Protein AF-A0A918TDL5-F1 (afdb_monomer)

Radius of gyration: 19.27 Å; Cα contacts (8 Å, |Δi|>4): 254; chains: 1; bounding box: 44×57×62 Å

Solvent-accessible surface area (backbone atoms only — not comparable to full-atom values): 10682 Å² total; per-residue (Å²): 139,81,84,78,81,79,75,82,79,78,78,77,72,84,88,74,75,79,46,63,67,54,51,41,51,51,32,43,52,52,40,48,52,30,35,36,76,66,63,75,42,51,71,80,50,46,59,56,49,51,53,48,36,62,74,67,70,54,52,59,47,45,51,55,61,52,50,32,53,76,68,66,46,52,79,88,47,33,46,58,52,36,44,52,49,27,62,54,36,46,77,71,49,91,73,90,58,63,75,40,82,48,94,77,91,64,84,33,55,66,64,47,40,74,77,35,52,68,56,44,52,44,27,51,58,33,51,28,41,68,33,35,46,54,66,79,52,35,40,26,37,30,20,56,44,52,50,3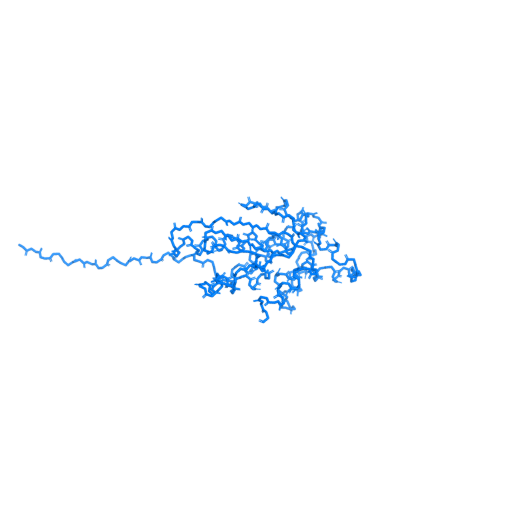7,42,52,52,50,49,52,52,49,34,50,53,43,27,75,74,72,73,45,74,43,50,67,42,34,29,42,31,45,50,71,59,43,53,57,49,39,60,67,75,67,103

Mean predicted aligned error: 8.08 Å

Organism: NCBI:txid454148

Structure (mmCIF, N/CA/C/O backbone):
data_AF-A0A918TDL5-F1
#
_entry.id   AF-A0A918TDL5-F1
#
loop_
_atom_site.group_PDB
_atom_site.id
_atom_site.type_symbol
_atom_site.label_atom_id
_atom_site.label_alt_id
_atom_site.label_comp_id
_atom_site.label_asym_id
_atom_site.label_entity_id
_atom_site.label_seq_id
_atom_site.pdbx_PDB_ins_code
_atom_site.Cartn_x
_atom_site.Cartn_y
_atom_site.Cartn_z
_atom_site.occupancy
_atom_site.B_iso_or_equiv
_atom_site.auth_seq_id
_atom_site.auth_comp_id
_atom_site.auth_asym_id
_atom_site.aut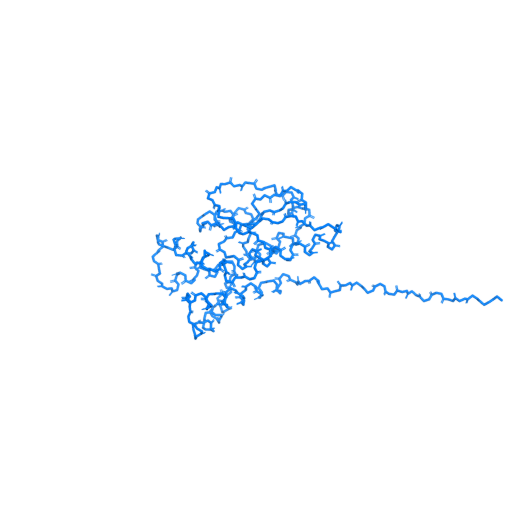h_atom_id
_atom_site.pdbx_PDB_model_num
ATOM 1 N N . MET A 1 1 ? -27.645 -41.282 42.949 1.00 45.00 1 MET A N 1
ATOM 2 C CA . MET A 1 1 ? -27.014 -39.959 42.765 1.00 45.00 1 MET A CA 1
ATOM 3 C C . MET A 1 1 ? -25.588 -40.187 42.290 1.00 45.00 1 MET A C 1
ATOM 5 O O . MET A 1 1 ? -24.711 -40.393 43.114 1.00 45.00 1 MET A O 1
ATOM 9 N N . GLN A 1 2 ? -25.381 -40.268 40.975 1.00 41.78 2 GLN A N 1
ATOM 10 C CA . GLN A 1 2 ? -24.048 -40.294 40.368 1.00 41.78 2 GLN A CA 1
ATOM 11 C C . GLN A 1 2 ? -23.732 -38.866 39.925 1.00 41.78 2 GLN A C 1
ATOM 13 O O . GLN A 1 2 ? -24.472 -38.290 39.130 1.00 41.78 2 GLN A O 1
ATOM 18 N N . LEU A 1 3 ? -22.687 -38.283 40.508 1.00 42.09 3 LEU A N 1
ATOM 19 C CA . LEU A 1 3 ? -22.118 -37.010 40.083 1.00 42.09 3 LEU A CA 1
ATOM 20 C C . LEU A 1 3 ? -21.399 -37.246 38.751 1.00 42.09 3 LEU A C 1
ATOM 22 O O . LEU A 1 3 ? -20.371 -37.913 38.716 1.00 42.09 3 LEU A O 1
ATOM 26 N N . MET A 1 4 ? -21.979 -36.748 37.658 1.00 42.47 4 MET A N 1
ATOM 27 C CA . MET A 1 4 ? -21.296 -36.648 36.370 1.00 42.47 4 MET A CA 1
ATOM 28 C C . MET A 1 4 ? -20.252 -35.535 36.466 1.00 42.47 4 MET A C 1
ATOM 30 O O . MET A 1 4 ? -20.597 -34.362 36.626 1.00 42.47 4 MET A O 1
ATOM 34 N N . GLU A 1 5 ? -18.983 -35.916 36.378 1.00 41.94 5 GLU A N 1
ATOM 35 C CA . GLU A 1 5 ? -17.865 -35.005 36.163 1.00 41.94 5 GLU A CA 1
ATOM 36 C C . GLU A 1 5 ? -18.051 -34.315 34.806 1.00 41.94 5 GLU A C 1
ATOM 38 O O . GLU A 1 5 ? -18.055 -34.953 33.753 1.00 41.94 5 GLU A O 1
ATOM 43 N N . LYS A 1 6 ? -18.259 -32.995 34.830 1.00 46.19 6 LYS A N 1
ATOM 44 C CA . LYS A 1 6 ? -18.230 -32.165 33.626 1.00 46.19 6 LYS A CA 1
ATOM 45 C C . LYS A 1 6 ? -16.784 -32.061 33.153 1.00 46.19 6 LYS A C 1
ATOM 47 O O . LYS A 1 6 ? -15.977 -31.369 33.767 1.00 46.19 6 LYS A O 1
ATOM 52 N N . THR A 1 7 ? -16.484 -32.740 32.055 1.00 44.34 7 THR A N 1
ATOM 53 C CA . THR A 1 7 ? -15.288 -32.520 31.239 1.00 44.34 7 THR A CA 1
ATOM 54 C C . THR A 1 7 ? -15.236 -31.043 30.818 1.00 44.34 7 THR A C 1
ATOM 56 O O . THR A 1 7 ? -16.277 -30.510 30.418 1.00 44.34 7 THR A O 1
ATOM 59 N N . PRO A 1 8 ? -14.087 -30.348 30.908 1.00 41.12 8 PRO A N 1
ATOM 60 C CA . PRO A 1 8 ? -13.985 -28.988 30.406 1.00 41.12 8 PRO A CA 1
ATOM 61 C C . PRO A 1 8 ? -14.080 -29.037 28.882 1.00 41.12 8 PRO A C 1
ATOM 63 O O . PRO A 1 8 ? -13.337 -29.765 28.228 1.00 41.12 8 PRO A O 1
ATOM 66 N N . VAL A 1 9 ? -15.024 -28.281 28.330 1.00 44.16 9 VAL A N 1
ATOM 67 C CA . VAL A 1 9 ? -15.066 -27.983 26.902 1.00 44.16 9 VAL A CA 1
ATOM 68 C C . VAL A 1 9 ? -13.871 -27.076 26.636 1.00 44.16 9 VAL A C 1
ATOM 70 O O . VAL A 1 9 ? -13.869 -25.926 27.068 1.00 44.16 9 VAL A O 1
ATOM 73 N N . GLU A 1 10 ? -12.834 -27.609 25.993 1.00 35.91 10 GLU A N 1
ATOM 74 C CA . GLU A 1 10 ? -11.817 -26.785 25.346 1.00 35.91 10 GLU A CA 1
ATOM 75 C C . GLU A 1 10 ? -12.538 -25.923 24.305 1.00 35.91 10 GLU A C 1
ATOM 77 O O . GLU A 1 10 ? -12.960 -26.405 23.253 1.00 35.91 10 GLU A O 1
ATOM 82 N N . GLU A 1 11 ? -12.739 -24.644 24.627 1.00 37.34 11 GLU A N 1
ATOM 83 C CA . GLU A 1 11 ? -13.037 -23.628 23.628 1.00 37.34 11 GLU A CA 1
ATOM 84 C C . GLU A 1 11 ? -11.855 -23.595 22.662 1.00 37.34 11 GLU A C 1
ATOM 86 O O . GLU A 1 11 ? -10.789 -23.047 22.947 1.00 37.34 11 GLU A O 1
ATOM 91 N N . SER A 1 12 ? -12.038 -24.236 21.511 1.00 39.62 12 SER A N 1
ATOM 92 C CA . SER A 1 12 ? -11.150 -24.100 20.372 1.00 39.62 12 SER A CA 1
ATOM 93 C C . SER A 1 12 ? -11.145 -22.631 19.957 1.00 39.62 12 SER A C 1
ATOM 95 O O . SER A 1 12 ? -12.067 -22.160 19.286 1.00 39.62 12 SER A O 1
ATOM 97 N N . VAL A 1 13 ? -10.113 -21.906 20.382 1.00 42.78 13 VAL A N 1
ATOM 98 C CA . VAL A 1 13 ? -9.776 -20.580 19.866 1.00 42.78 13 VAL A CA 1
ATOM 99 C C . VAL A 1 13 ? -9.726 -20.692 18.339 1.00 42.78 13 VAL A C 1
ATOM 101 O O . VAL A 1 13 ? -8.975 -21.534 17.836 1.00 42.78 13 VAL A O 1
ATOM 104 N N . PRO A 1 14 ? -10.501 -19.903 17.573 1.00 36.62 14 PRO A N 1
ATOM 105 C CA . PRO A 1 14 ? -10.375 -19.902 16.125 1.00 36.62 14 PRO A CA 1
ATOM 106 C C . PRO A 1 14 ? -8.996 -19.341 15.756 1.00 36.62 14 PRO A C 1
ATOM 108 O O . PRO A 1 14 ? -8.775 -18.133 15.708 1.00 36.62 14 PRO A O 1
ATOM 111 N N . GLN A 1 15 ? -8.039 -20.235 15.518 1.00 44.06 15 GLN A N 1
ATOM 112 C CA . GLN A 1 15 ? -6.764 -19.905 14.899 1.00 44.06 15 GLN A CA 1
ATOM 113 C C . GLN A 1 15 ? -6.986 -19.676 13.403 1.00 44.06 15 GLN A C 1
ATOM 115 O O . GLN A 1 15 ? -6.838 -20.592 12.601 1.00 44.06 15 GLN A O 1
ATOM 120 N N . SER A 1 16 ? -7.337 -18.452 13.016 1.00 41.38 16 SER A N 1
ATOM 121 C CA . SER A 1 16 ? -7.059 -17.967 11.658 1.00 41.38 16 SER A CA 1
ATOM 122 C C . SER A 1 16 ? -7.068 -16.437 11.596 1.00 41.38 16 SER A C 1
ATOM 124 O O . SER A 1 16 ? -7.808 -15.839 10.819 1.00 41.38 16 SER A O 1
ATOM 126 N N . GLY A 1 17 ? -6.257 -15.780 12.425 1.00 46.34 17 GLY A N 1
ATOM 127 C CA . GLY A 1 17 ? -5.794 -14.435 12.086 1.00 46.34 17 GLY A CA 1
ATOM 128 C C . GLY A 1 17 ? -4.630 -14.598 11.117 1.00 46.34 17 GLY A C 1
ATOM 129 O O . GLY A 1 17 ? -3.616 -15.165 11.519 1.00 46.34 17 GLY A O 1
ATOM 130 N N . SER A 1 18 ? -4.771 -14.190 9.848 1.00 62.03 18 SER A N 1
ATOM 131 C CA . SER A 1 18 ? -3.632 -14.224 8.918 1.00 62.03 18 SER A CA 1
ATOM 132 C C . SER A 1 18 ? -2.502 -13.407 9.533 1.00 62.03 18 SER A C 1
ATOM 134 O O . SER A 1 18 ? -2.736 -12.269 9.929 1.00 62.03 18 SER A O 1
ATOM 136 N N . SER A 1 19 ? -1.299 -13.953 9.646 1.00 84.81 19 SER A N 1
ATOM 137 C CA . SER A 1 19 ? -0.193 -13.200 10.234 1.00 84.81 19 SER A CA 1
ATOM 138 C C . SER A 1 19 ? 0.173 -11.993 9.358 1.00 84.81 19 SER A C 1
ATOM 140 O O . SER A 1 19 ? -0.120 -11.969 8.159 1.00 84.81 19 SER A O 1
ATOM 142 N N . THR A 1 20 ? 0.860 -10.996 9.924 1.00 87.19 20 THR A N 1
ATOM 143 C CA . THR A 1 20 ? 1.446 -9.892 9.140 1.00 87.19 20 THR A CA 1
ATOM 144 C C . THR A 1 20 ? 2.356 -10.422 8.023 1.00 87.19 20 THR A C 1
ATOM 146 O O . THR A 1 20 ? 2.387 -9.868 6.927 1.00 87.19 20 THR A O 1
ATOM 149 N N . GLY A 1 21 ? 3.052 -11.541 8.260 1.00 87.00 21 GLY A N 1
ATOM 150 C CA . GLY A 1 21 ? 3.856 -12.219 7.240 1.00 87.00 21 GLY A CA 1
ATOM 151 C C . GLY A 1 21 ? 3.017 -12.736 6.069 1.00 87.00 21 GLY A C 1
ATOM 152 O O . GLY A 1 21 ? 3.366 -12.497 4.913 1.00 87.00 21 GLY A O 1
ATOM 153 N N . ASP A 1 22 ? 1.874 -13.362 6.357 1.00 91.50 22 ASP A N 1
ATOM 154 C CA . ASP A 1 22 ? 0.946 -13.836 5.322 1.00 91.50 22 ASP A CA 1
ATOM 155 C C . ASP A 1 22 ? 0.359 -12.670 4.521 1.00 91.50 22 ASP A C 1
ATOM 157 O O . ASP A 1 22 ? 0.212 -12.767 3.303 1.00 91.50 22 ASP A O 1
ATOM 161 N N . LEU A 1 23 ? 0.055 -11.552 5.190 1.00 93.88 23 LEU A N 1
ATOM 162 C CA . LEU A 1 23 ? -0.411 -10.327 4.541 1.00 93.88 23 LEU A CA 1
ATOM 163 C C . LEU A 1 23 ? 0.626 -9.809 3.536 1.00 93.88 23 LEU A C 1
ATOM 165 O O . LEU A 1 23 ? 0.283 -9.529 2.387 1.00 93.88 23 LEU A O 1
ATOM 169 N N . VAL A 1 24 ? 1.891 -9.703 3.948 1.00 94.25 24 VAL A N 1
ATOM 170 C CA . VAL A 1 24 ? 2.980 -9.242 3.077 1.00 94.25 24 VAL A CA 1
ATOM 171 C C . VAL A 1 24 ? 3.122 -10.155 1.859 1.00 94.25 24 VAL A C 1
ATOM 173 O O . VAL A 1 24 ? 3.189 -9.658 0.733 1.00 94.25 24 VAL A O 1
ATOM 176 N N . GLU A 1 25 ? 3.112 -11.476 2.046 1.00 92.81 25 GLU A N 1
ATOM 177 C CA . GLU A 1 25 ? 3.243 -12.417 0.929 1.00 92.81 25 GLU A CA 1
ATOM 178 C C . GLU A 1 25 ? 2.064 -12.321 -0.046 1.00 92.81 25 GLU A C 1
ATOM 180 O O . GLU A 1 25 ? 2.264 -12.241 -1.259 1.00 92.81 25 GLU A O 1
ATOM 185 N N . GLN A 1 26 ? 0.835 -12.236 0.473 1.00 93.62 26 GLN A N 1
ATOM 186 C CA . GLN A 1 26 ? -0.362 -12.060 -0.351 1.00 93.62 26 GLN A CA 1
ATOM 187 C C . GLN A 1 26 ? -0.312 -10.765 -1.158 1.00 93.62 26 GLN A C 1
ATOM 189 O O . GLN A 1 26 ? -0.629 -10.769 -2.347 1.00 93.62 26 GLN A O 1
ATOM 194 N N . VAL A 1 27 ? 0.107 -9.655 -0.540 1.00 95.12 27 VAL A N 1
ATOM 195 C CA . VAL A 1 27 ? 0.249 -8.381 -1.251 1.00 95.12 27 VAL A CA 1
ATOM 196 C C . VAL A 1 27 ? 1.297 -8.499 -2.347 1.00 95.12 27 VAL A C 1
ATOM 198 O O . VAL A 1 27 ? 1.049 -8.025 -3.455 1.00 95.12 27 VAL A O 1
ATOM 201 N N . ARG A 1 28 ? 2.438 -9.146 -2.088 1.00 94.69 28 ARG A N 1
ATOM 202 C CA . ARG A 1 28 ? 3.476 -9.351 -3.105 1.00 94.69 28 ARG A CA 1
ATOM 203 C C . ARG A 1 28 ? 2.931 -10.128 -4.298 1.00 94.69 28 ARG A C 1
ATOM 205 O O . ARG A 1 28 ? 3.012 -9.634 -5.422 1.00 94.69 28 ARG A O 1
ATOM 212 N N . GLU A 1 29 ? 2.370 -11.310 -4.046 1.00 94.00 29 GLU A N 1
ATOM 213 C CA . GLU A 1 29 ? 1.843 -12.188 -5.089 1.00 94.00 29 GLU A CA 1
ATOM 214 C C . GLU A 1 29 ? 0.778 -11.474 -5.913 1.00 94.00 29 GLU A C 1
ATOM 216 O O . GLU A 1 29 ? 0.900 -11.347 -7.130 1.00 94.00 29 GLU A O 1
ATOM 221 N N . GLU A 1 30 ? -0.255 -10.958 -5.251 1.00 94.25 30 GLU A N 1
ATOM 222 C CA . GLU A 1 30 ? -1.398 -10.381 -5.947 1.00 94.25 30 GLU A CA 1
ATOM 223 C C . GLU A 1 30 ? -1.045 -9.081 -6.668 1.00 94.25 30 GLU A C 1
ATOM 225 O O . GLU A 1 30 ? -1.633 -8.793 -7.710 1.00 94.25 30 GLU A O 1
ATOM 230 N N . THR A 1 31 ? -0.054 -8.322 -6.185 1.00 95.31 31 THR A N 1
ATOM 231 C CA . THR A 1 31 ? 0.457 -7.155 -6.919 1.00 95.31 31 THR A CA 1
ATOM 232 C C . THR A 1 31 ? 1.124 -7.594 -8.214 1.00 95.31 31 THR A C 1
ATOM 234 O O . THR A 1 31 ? 0.797 -7.054 -9.268 1.00 95.31 31 THR A O 1
ATOM 237 N N . ILE A 1 32 ? 2.008 -8.594 -8.174 1.00 94.38 32 ILE A N 1
ATOM 238 C CA . ILE A 1 32 ? 2.684 -9.103 -9.376 1.00 94.38 32 ILE A CA 1
ATOM 239 C C . ILE A 1 32 ? 1.659 -9.666 -10.368 1.00 94.38 32 ILE A C 1
ATOM 241 O O . ILE A 1 32 ? 1.692 -9.318 -11.548 1.00 94.38 32 ILE A O 1
ATOM 245 N N . GLN A 1 33 ? 0.698 -10.459 -9.893 1.00 93.75 33 GLN A N 1
ATOM 246 C CA . GLN A 1 33 ? -0.375 -10.990 -10.739 1.00 93.75 33 GLN A CA 1
ATOM 247 C C . GLN A 1 33 ? -1.246 -9.882 -11.337 1.00 93.75 33 GLN A C 1
ATOM 249 O O . GLN A 1 33 ? -1.631 -9.955 -12.503 1.00 93.75 33 GLN A O 1
ATOM 254 N N . ALA A 1 34 ? -1.545 -8.828 -10.574 1.00 93.44 34 ALA A N 1
ATOM 255 C CA . ALA A 1 34 ? -2.283 -7.686 -11.093 1.00 93.44 34 ALA A CA 1
ATOM 256 C C . ALA A 1 34 ? -1.491 -6.953 -12.183 1.00 93.44 34 ALA A C 1
ATOM 258 O O . ALA A 1 34 ? -2.069 -6.641 -13.220 1.00 93.44 34 ALA A O 1
ATOM 259 N N . LEU A 1 35 ? -0.182 -6.748 -11.993 1.00 94.06 35 LEU A N 1
ATOM 260 C CA . LEU A 1 35 ? 0.703 -6.127 -12.987 1.00 94.06 35 LEU A CA 1
ATOM 261 C C . LEU A 1 35 ? 0.767 -6.924 -14.293 1.00 94.06 35 LEU A C 1
ATOM 263 O O . LEU A 1 35 ? 0.736 -6.333 -15.375 1.00 94.06 35 LEU A O 1
ATOM 267 N N . ILE A 1 36 ? 0.828 -8.252 -14.186 1.00 94.31 36 ILE A N 1
ATOM 268 C CA . ILE A 1 36 ? 0.762 -9.177 -15.321 1.00 94.31 36 ILE A CA 1
ATOM 269 C C . ILE A 1 36 ? -0.586 -9.045 -16.034 1.00 94.31 36 ILE A C 1
ATOM 271 O O . ILE A 1 36 ? -0.652 -8.800 -17.237 1.00 94.31 36 ILE A O 1
ATOM 275 N N . LYS A 1 37 ? -1.685 -9.147 -15.280 1.00 93.12 37 LYS A N 1
ATOM 276 C CA . LYS A 1 37 ? -3.051 -9.123 -15.817 1.00 93.12 37 LYS A CA 1
ATOM 277 C C . LYS A 1 37 ? -3.389 -7.808 -16.518 1.00 93.12 37 LYS A C 1
ATOM 279 O O . LYS A 1 37 ? -4.159 -7.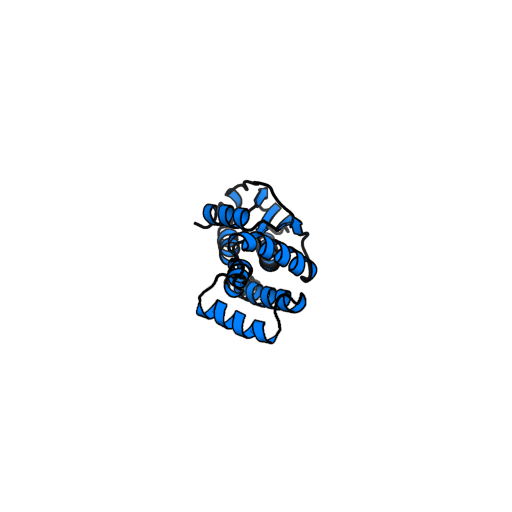807 -17.475 1.00 93.12 37 LYS A O 1
ATOM 284 N N . THR A 1 38 ? -2.839 -6.689 -16.052 1.00 92.69 38 THR A N 1
ATOM 285 C CA . THR A 1 38 ? -3.004 -5.379 -16.697 1.00 92.69 38 THR A CA 1
ATOM 286 C C . THR A 1 38 ? -2.045 -5.160 -17.867 1.00 92.69 38 THR A C 1
ATOM 288 O O . THR A 1 38 ? -2.113 -4.116 -18.507 1.00 92.69 38 THR A O 1
ATOM 291 N N . GLY A 1 39 ? -1.145 -6.109 -18.148 1.00 92.31 39 GLY A N 1
ATOM 292 C CA . GLY A 1 39 ? -0.137 -5.999 -19.201 1.00 92.31 39 GLY A CA 1
ATOM 293 C C . GLY A 1 39 ? 0.953 -4.968 -18.906 1.00 92.31 39 GLY A C 1
ATOM 294 O O . GLY A 1 39 ? 1.647 -4.542 -19.827 1.00 92.31 39 GLY A O 1
ATOM 295 N N . ILE A 1 40 ? 1.105 -4.545 -17.643 1.00 92.38 40 ILE A N 1
ATOM 296 C CA . ILE A 1 40 ? 2.180 -3.625 -17.249 1.00 92.38 40 ILE A CA 1
ATOM 297 C C . ILE A 1 40 ? 3.508 -4.360 -17.367 1.00 92.38 40 ILE A C 1
ATOM 299 O O . ILE A 1 40 ? 4.440 -3.798 -17.935 1.00 92.38 40 ILE A O 1
ATOM 303 N N . ILE A 1 41 ? 3.575 -5.605 -16.891 1.00 93.19 41 ILE A N 1
ATOM 304 C CA . ILE A 1 41 ? 4.714 -6.518 -17.058 1.00 93.19 41 ILE A CA 1
ATOM 305 C C . ILE A 1 41 ? 4.272 -7.785 -17.794 1.00 93.19 41 ILE A C 1
ATOM 307 O O . ILE A 1 41 ? 3.086 -8.112 -17.821 1.00 93.19 41 ILE A O 1
ATOM 311 N N . ARG A 1 42 ? 5.224 -8.505 -18.389 1.00 91.38 42 ARG A N 1
ATOM 312 C CA . ARG A 1 42 ? 4.987 -9.824 -19.002 1.00 91.38 42 ARG A CA 1
ATOM 313 C C . ARG A 1 42 ? 5.124 -10.940 -17.964 1.00 91.38 42 ARG A C 1
ATOM 315 O O . ARG A 1 42 ? 5.872 -10.789 -17.003 1.00 91.38 42 ARG A O 1
ATOM 322 N N . ASP A 1 43 ? 4.518 -12.098 -18.220 1.00 89.69 43 ASP A N 1
ATOM 323 C CA . ASP A 1 43 ? 4.616 -13.281 -17.344 1.00 89.69 43 ASP A CA 1
ATOM 324 C C . ASP A 1 43 ? 6.070 -13.645 -17.006 1.00 89.69 43 ASP A C 1
ATOM 326 O O . ASP A 1 43 ? 6.422 -13.820 -15.842 1.00 89.69 43 ASP A O 1
ATOM 330 N N . ALA A 1 44 ? 6.940 -13.669 -18.023 1.00 88.31 44 ALA A N 1
ATOM 331 C CA . ALA A 1 44 ? 8.363 -13.970 -17.861 1.00 88.31 44 ALA A CA 1
ATOM 332 C C . ALA A 1 44 ? 9.117 -12.923 -17.015 1.00 88.31 44 ALA A C 1
ATOM 334 O O . ALA A 1 44 ? 10.113 -13.246 -16.373 1.00 88.31 44 ALA A O 1
ATOM 335 N N . GLU A 1 45 ? 8.650 -11.671 -16.998 1.00 89.19 45 GLU A N 1
ATOM 336 C CA . GLU A 1 45 ? 9.225 -10.610 -16.163 1.00 89.19 45 GLU A CA 1
ATOM 337 C C . GLU A 1 45 ? 8.766 -10.740 -14.704 1.00 89.19 45 GLU A C 1
ATOM 339 O O . GLU A 1 45 ? 9.501 -10.355 -13.796 1.00 89.19 45 GLU A O 1
ATOM 344 N N . GLY A 1 46 ? 7.583 -11.316 -14.464 1.00 89.38 46 GLY A N 1
ATOM 345 C CA . GLY A 1 46 ? 7.009 -11.477 -13.129 1.00 89.38 46 GLY A CA 1
ATOM 346 C C . GLY A 1 46 ? 7.855 -12.347 -12.200 1.00 89.38 46 GLY A C 1
ATOM 347 O O . GLY A 1 46 ? 8.053 -11.990 -11.039 1.00 89.38 46 GLY A O 1
ATOM 348 N N . GLU A 1 47 ? 8.401 -13.457 -12.701 1.00 89.06 47 GLU A N 1
ATOM 349 C CA . GLU A 1 47 ? 9.273 -14.336 -11.908 1.00 89.06 47 GLU A CA 1
ATOM 350 C C . GLU A 1 47 ? 10.611 -13.662 -11.574 1.00 89.06 47 GLU A C 1
ATOM 352 O O . GLU A 1 47 ? 11.039 -13.653 -10.418 1.00 89.06 47 GLU A O 1
ATOM 357 N N . GLY A 1 48 ? 11.245 -13.021 -12.562 1.00 89.25 48 GLY A N 1
ATOM 358 C CA . GLY A 1 48 ? 12.481 -12.269 -12.343 1.00 89.25 48 GLY A CA 1
ATOM 359 C C . GLY A 1 48 ? 12.288 -11.128 -11.344 1.00 89.25 48 GLY A C 1
ATOM 360 O O . GLY A 1 48 ? 13.104 -10.942 -10.439 1.00 89.25 48 GLY A O 1
ATOM 361 N N . PHE A 1 49 ? 11.171 -10.409 -11.453 1.00 91.50 49 PHE A N 1
ATOM 362 C CA . PHE A 1 49 ? 10.848 -9.316 -10.549 1.00 91.50 49 PHE A CA 1
ATOM 363 C C . PHE A 1 49 ? 10.562 -9.804 -9.126 1.00 91.50 49 PHE A C 1
ATOM 365 O O . PHE A 1 49 ? 11.066 -9.223 -8.169 1.00 91.50 49 PHE A O 1
ATOM 372 N N . ARG A 1 50 ? 9.847 -10.923 -8.966 1.00 89.31 50 ARG A N 1
ATOM 373 C CA . ARG A 1 50 ? 9.654 -11.575 -7.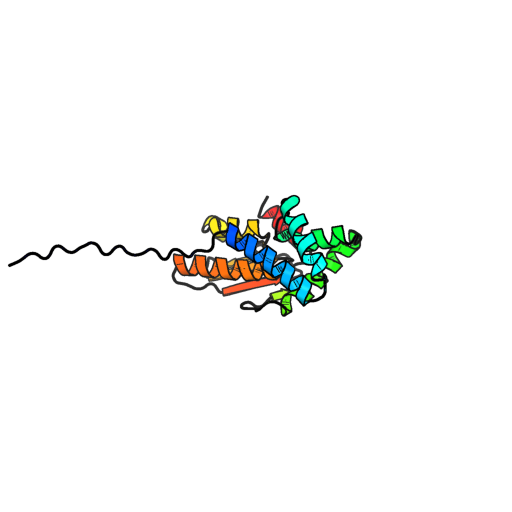662 1.00 89.31 50 ARG A CA 1
ATOM 374 C C . ARG A 1 50 ? 10.985 -11.895 -6.987 1.00 89.31 50 ARG A C 1
ATOM 376 O O . ARG A 1 50 ? 11.186 -11.533 -5.829 1.00 89.31 50 ARG A O 1
ATOM 383 N N . ASN A 1 51 ? 11.885 -12.551 -7.715 1.00 90.31 51 ASN A N 1
ATOM 384 C CA . ASN A 1 51 ? 13.192 -12.938 -7.191 1.00 90.31 51 ASN A CA 1
ATOM 385 C C . ASN A 1 51 ? 14.022 -11.708 -6.813 1.00 90.31 51 ASN A C 1
ATOM 387 O O . ASN A 1 51 ? 14.676 -11.707 -5.773 1.00 90.31 51 ASN A O 1
ATOM 391 N N . TYR A 1 52 ? 13.941 -10.640 -7.611 1.00 91.44 52 TYR A N 1
ATOM 392 C CA . TYR A 1 52 ? 14.584 -9.367 -7.304 1.00 91.44 52 TYR A CA 1
ATOM 393 C C . TYR A 1 52 ? 14.053 -8.741 -6.006 1.00 91.44 52 TYR A C 1
ATOM 395 O O . TYR A 1 52 ? 14.850 -8.375 -5.144 1.00 91.44 52 TYR A O 1
ATOM 403 N N . LEU A 1 53 ? 12.727 -8.669 -5.829 1.00 90.62 53 LEU A N 1
ATOM 404 C CA . LEU A 1 53 ? 12.108 -8.105 -4.624 1.00 90.62 53 LEU A CA 1
ATOM 405 C C . LEU A 1 53 ? 12.539 -8.854 -3.357 1.00 90.62 53 LEU A C 1
ATOM 407 O O . LEU A 1 53 ? 12.878 -8.224 -2.358 1.00 90.62 53 LEU A O 1
ATOM 411 N N . VAL A 1 54 ? 12.564 -10.190 -3.407 1.00 89.25 54 VAL A N 1
ATOM 412 C CA . VAL A 1 54 ? 13.002 -11.028 -2.280 1.00 89.25 54 VAL A CA 1
ATOM 413 C C . VAL A 1 54 ? 14.498 -10.859 -2.016 1.00 89.25 54 VAL A C 1
ATOM 415 O O . VAL A 1 54 ? 14.893 -10.648 -0.874 1.00 89.25 54 VAL A O 1
ATOM 418 N N . ALA A 1 55 ? 15.335 -10.904 -3.056 1.00 90.38 55 ALA A N 1
ATOM 419 C CA . ALA A 1 55 ? 16.787 -10.802 -2.915 1.00 90.38 55 ALA A CA 1
ATOM 420 C C . ALA A 1 55 ? 17.243 -9.444 -2.360 1.00 90.38 55 ALA A C 1
ATOM 422 O O . ALA A 1 55 ? 18.234 -9.377 -1.637 1.00 90.38 55 ALA A O 1
ATOM 423 N N . GLN A 1 56 ? 16.526 -8.370 -2.692 1.00 89.38 56 GLN A N 1
ATOM 424 C CA . GLN A 1 56 ? 16.821 -7.013 -2.228 1.00 89.38 56 GLN A CA 1
ATOM 425 C C . GLN A 1 56 ? 16.058 -6.632 -0.949 1.00 89.38 56 GLN A C 1
ATOM 427 O O . GLN A 1 56 ? 16.158 -5.492 -0.503 1.00 89.38 56 GLN A O 1
ATOM 432 N N . SER A 1 57 ? 15.298 -7.560 -0.353 1.00 88.62 57 SER A N 1
ATOM 433 C CA . SER A 1 57 ? 14.456 -7.302 0.826 1.00 88.62 57 SER A CA 1
ATOM 434 C C . SER A 1 57 ? 13.527 -6.093 0.647 1.00 88.62 57 SER A C 1
ATOM 436 O O . SER A 1 57 ? 13.330 -5.294 1.563 1.00 88.62 57 SER A O 1
ATOM 438 N N . ILE A 1 58 ? 12.966 -5.933 -0.554 1.00 87.94 58 ILE A N 1
ATOM 439 C CA . ILE A 1 58 ? 12.119 -4.791 -0.899 1.00 87.94 58 ILE A CA 1
ATOM 440 C C . ILE A 1 58 ? 10.732 -4.982 -0.289 1.00 87.94 58 ILE A C 1
ATOM 442 O O . ILE A 1 58 ? 10.074 -6.009 -0.483 1.00 87.94 58 ILE A O 1
ATOM 446 N N . GLY A 1 59 ? 10.275 -3.959 0.436 1.00 88.25 59 GLY A N 1
ATOM 447 C CA . GLY A 1 59 ? 8.944 -3.921 1.025 1.00 88.25 59 GLY A CA 1
ATOM 448 C C . GLY A 1 59 ? 7.850 -3.933 -0.042 1.00 88.25 59 GLY A C 1
ATOM 449 O O . GLY A 1 59 ? 7.965 -3.319 -1.101 1.00 88.25 59 GLY A O 1
ATOM 450 N N . VAL A 1 60 ? 6.734 -4.602 0.245 1.00 89.00 60 VAL A N 1
ATOM 451 C CA . VAL A 1 60 ? 5.644 -4.770 -0.736 1.00 89.00 60 VAL A CA 1
ATOM 452 C C . VAL A 1 60 ? 4.891 -3.474 -1.050 1.00 89.00 60 VAL A C 1
ATOM 454 O O . VAL A 1 60 ? 4.220 -3.365 -2.079 1.00 89.00 60 VAL A O 1
ATOM 457 N N . GLY A 1 61 ? 5.046 -2.464 -0.193 1.00 84.06 61 GLY A N 1
ATOM 458 C CA . GLY A 1 61 ? 4.597 -1.101 -0.457 1.00 84.06 61 GLY A CA 1
ATOM 459 C C . GLY A 1 61 ? 5.405 -0.377 -1.541 1.00 84.06 61 GLY A C 1
ATOM 460 O O . GLY A 1 61 ? 4.870 0.506 -2.202 1.00 84.06 61 GLY A O 1
ATOM 461 N N . ASP A 1 62 ? 6.659 -0.779 -1.771 1.00 90.94 62 ASP A N 1
ATOM 462 C CA . ASP A 1 62 ? 7.602 -0.122 -2.691 1.00 90.94 62 ASP A CA 1
ATOM 463 C C . ASP A 1 62 ? 7.645 -0.760 -4.087 1.00 90.94 62 ASP A C 1
ATOM 465 O O . ASP A 1 62 ? 8.436 -0.351 -4.936 1.00 90.94 62 ASP A O 1
ATOM 469 N N . ILE A 1 63 ? 6.791 -1.750 -4.363 1.00 94.19 63 ILE A N 1
ATOM 470 C CA . ILE A 1 63 ? 6.823 -2.513 -5.620 1.00 94.19 63 ILE A CA 1
ATOM 471 C C . ILE A 1 63 ? 6.689 -1.599 -6.850 1.00 94.19 63 ILE A C 1
ATOM 473 O O . ILE A 1 63 ? 7.425 -1.768 -7.822 1.00 94.19 63 ILE A O 1
ATOM 477 N N . LEU A 1 64 ? 5.768 -0.627 -6.831 1.00 94.56 64 LEU A N 1
ATOM 478 C CA . LEU A 1 64 ? 5.545 0.247 -7.990 1.00 94.56 64 LEU A CA 1
ATOM 479 C C . LEU A 1 64 ? 6.697 1.245 -8.214 1.00 94.56 64 LEU A C 1
ATOM 481 O O . LEU A 1 64 ? 7.169 1.318 -9.349 1.00 94.56 64 LEU A O 1
ATOM 485 N N . PRO A 1 65 ? 7.200 1.969 -7.192 1.00 93.81 65 PRO A N 1
ATOM 486 C CA . PRO A 1 65 ? 8.373 2.831 -7.354 1.00 93.81 65 PRO A CA 1
ATOM 487 C C . PRO A 1 65 ? 9.612 2.069 -7.829 1.00 93.81 65 PRO A C 1
ATOM 489 O O . PRO A 1 65 ? 10.271 2.490 -8.777 1.00 93.81 65 PRO A O 1
ATOM 492 N N . VAL A 1 66 ? 9.890 0.901 -7.244 1.00 93.44 66 VAL A N 1
ATOM 493 C CA . VAL A 1 66 ? 11.039 0.068 -7.631 1.00 93.44 66 VAL A CA 1
ATOM 494 C C . VAL A 1 66 ? 10.926 -0.386 -9.081 1.00 93.44 66 VAL A C 1
ATOM 496 O O . VAL A 1 66 ? 11.897 -0.335 -9.830 1.00 93.44 66 VAL A O 1
ATOM 499 N N . MET A 1 67 ? 9.740 -0.798 -9.519 1.00 93.38 67 MET A N 1
ATOM 500 C CA . MET A 1 67 ? 9.524 -1.153 -10.919 1.00 93.38 67 MET A CA 1
ATOM 501 C C . MET A 1 67 ? 9.751 0.038 -11.860 1.00 93.38 67 MET A C 1
ATOM 503 O O . MET A 1 67 ? 10.306 -0.148 -12.943 1.00 93.38 67 MET A O 1
ATOM 507 N N . ALA A 1 68 ? 9.349 1.252 -11.468 1.00 93.12 68 ALA A N 1
ATOM 508 C CA . ALA A 1 68 ? 9.613 2.455 -12.256 1.00 93.12 68 ALA A CA 1
ATOM 509 C C . ALA A 1 68 ? 11.120 2.703 -12.403 1.00 93.12 68 ALA A C 1
ATOM 511 O O . ALA A 1 68 ? 11.599 2.922 -13.517 1.00 93.12 68 ALA A O 1
ATOM 512 N N . GLN A 1 69 ? 11.871 2.549 -11.311 1.00 91.75 69 GLN A N 1
ATOM 513 C CA . GLN A 1 69 ? 13.331 2.650 -11.312 1.00 91.75 69 GLN A CA 1
ATOM 514 C C . GLN A 1 69 ? 13.988 1.579 -12.194 1.00 91.75 69 GLN A C 1
ATOM 516 O O . GLN A 1 69 ? 14.835 1.901 -13.023 1.00 91.75 69 GLN A O 1
ATOM 521 N N . LEU A 1 70 ? 13.566 0.314 -12.086 1.00 91.00 70 LEU A N 1
ATOM 522 C CA . LEU A 1 70 ? 14.101 -0.786 -12.902 1.00 91.00 70 LEU A CA 1
ATOM 523 C C . LEU A 1 70 ? 13.841 -0.607 -14.401 1.00 91.00 70 LEU A C 1
ATOM 525 O O . LEU A 1 70 ? 14.610 -1.096 -15.225 1.00 91.00 70 LEU A O 1
ATOM 529 N N . ARG A 1 71 ? 12.766 0.098 -14.763 1.00 90.38 71 ARG A N 1
ATOM 530 C CA . ARG A 1 71 ? 12.454 0.449 -16.154 1.00 90.38 71 ARG A CA 1
ATOM 531 C C . ARG A 1 71 ? 13.213 1.670 -16.665 1.00 90.38 71 ARG A C 1
ATOM 533 O O . ARG A 1 71 ? 13.027 2.035 -17.822 1.00 90.38 71 ARG A O 1
ATOM 540 N N . GLY A 1 72 ? 14.054 2.283 -15.833 1.00 91.81 72 GLY A N 1
ATOM 541 C CA . GLY A 1 72 ? 14.786 3.495 -16.180 1.00 91.81 72 GLY A CA 1
ATOM 542 C C . GLY A 1 72 ? 13.870 4.698 -16.400 1.00 91.81 72 GLY A C 1
ATOM 543 O O . GLY A 1 72 ? 14.223 5.579 -17.178 1.00 91.81 72 GLY A O 1
ATOM 544 N N . ILE A 1 73 ? 12.689 4.719 -15.766 1.00 93.25 73 ILE A N 1
ATOM 545 C CA . ILE A 1 73 ? 11.798 5.883 -15.811 1.00 93.25 73 ILE A CA 1
ATOM 546 C C . ILE A 1 73 ? 12.462 7.015 -15.027 1.00 93.25 73 ILE A C 1
ATOM 548 O O . ILE A 1 73 ? 12.865 6.822 -13.873 1.00 93.25 73 ILE A O 1
ATOM 552 N N . ASP A 1 74 ? 12.562 8.181 -15.666 1.00 91.62 74 ASP A N 1
ATOM 553 C CA . ASP A 1 74 ? 13.132 9.390 -15.074 1.00 91.62 74 ASP A CA 1
ATOM 554 C C . ASP A 1 74 ? 12.417 9.734 -13.762 1.00 91.62 74 ASP A C 1
ATOM 556 O O . ASP A 1 74 ? 11.199 9.588 -13.651 1.00 91.62 74 ASP A O 1
ATOM 560 N N . GLU A 1 75 ? 13.166 10.193 -12.761 1.00 86.31 75 GLU A N 1
ATOM 561 C CA . GLU A 1 75 ? 12.646 10.542 -11.436 1.00 86.31 75 GLU A CA 1
ATOM 562 C C . GLU A 1 75 ? 11.468 11.531 -11.506 1.00 86.31 75 GLU A C 1
ATOM 564 O O . GLU A 1 75 ? 10.485 11.380 -10.778 1.00 86.31 75 GLU A O 1
ATOM 569 N N . LEU A 1 76 ? 11.504 12.478 -12.449 1.00 87.19 76 LEU A N 1
ATOM 570 C CA . LEU A 1 76 ? 10.428 13.447 -12.674 1.00 87.19 76 LEU A CA 1
ATOM 571 C C . LEU A 1 76 ? 9.149 12.799 -13.230 1.00 87.19 76 LEU A C 1
ATOM 573 O O . LEU A 1 76 ? 8.048 13.316 -13.034 1.00 87.19 76 LEU A O 1
ATOM 577 N N . GLU A 1 77 ? 9.276 11.660 -13.910 1.00 92.38 77 GLU A N 1
ATOM 578 C CA . GLU A 1 77 ? 8.171 10.918 -14.521 1.00 92.38 77 GLU A CA 1
ATOM 579 C C . GLU A 1 77 ? 7.670 9.760 -13.644 1.00 92.38 77 GLU A C 1
ATOM 581 O O . GLU A 1 77 ? 6.544 9.285 -13.833 1.00 92.38 77 GLU A O 1
ATOM 586 N N . GLN A 1 78 ? 8.453 9.329 -12.647 1.00 92.69 78 GLN A N 1
ATOM 587 C CA . GLN A 1 78 ? 8.117 8.202 -11.769 1.00 92.69 78 GLN A CA 1
ATOM 588 C C . GLN A 1 78 ? 6.770 8.387 -11.072 1.00 92.69 78 GLN A C 1
ATOM 590 O O . GLN A 1 78 ? 5.952 7.465 -11.066 1.00 92.69 78 GLN A O 1
ATOM 595 N N . ALA A 1 79 ? 6.495 9.578 -10.534 1.00 91.69 79 ALA A N 1
ATOM 596 C CA . ALA A 1 79 ? 5.227 9.861 -9.861 1.00 91.69 79 ALA A CA 1
ATOM 597 C C . ALA A 1 79 ? 4.020 9.646 -10.792 1.00 91.69 79 ALA A C 1
ATOM 599 O O . ALA A 1 79 ? 3.014 9.051 -10.392 1.00 91.69 79 ALA A O 1
ATOM 600 N N . THR A 1 80 ? 4.146 10.071 -12.050 1.00 93.25 80 THR A N 1
ATOM 601 C CA . THR A 1 80 ? 3.113 9.903 -13.077 1.00 93.25 80 THR A CA 1
ATOM 602 C C . THR A 1 80 ? 2.935 8.431 -13.442 1.00 93.25 80 THR A C 1
ATOM 604 O O . THR A 1 80 ? 1.802 7.944 -13.476 1.00 93.25 80 THR A O 1
ATOM 607 N N . ALA A 1 81 ? 4.035 7.703 -13.655 1.00 94.31 81 ALA A N 1
ATOM 608 C CA . ALA A 1 81 ? 4.005 6.280 -13.985 1.00 94.31 81 ALA A CA 1
ATOM 609 C C . ALA A 1 81 ? 3.358 5.448 -12.867 1.00 94.31 81 ALA A C 1
ATOM 611 O O . ALA A 1 81 ? 2.432 4.675 -13.121 1.00 94.31 81 ALA A O 1
ATOM 612 N N . VAL A 1 82 ? 3.772 5.664 -11.615 1.00 94.62 82 VAL A N 1
ATOM 613 C CA . VAL A 1 82 ? 3.217 4.979 -10.438 1.00 94.62 82 VAL A CA 1
ATOM 614 C C . VAL A 1 82 ? 1.723 5.264 -10.292 1.00 94.62 82 VAL A C 1
ATOM 616 O O . VAL A 1 82 ? 0.935 4.333 -10.113 1.00 94.62 82 VAL A O 1
ATOM 619 N N . ALA A 1 83 ? 1.302 6.526 -10.426 1.00 91.94 83 ALA A N 1
ATOM 620 C CA . ALA A 1 83 ? -0.111 6.888 -10.359 1.00 91.94 83 ALA A CA 1
ATOM 621 C C . ALA A 1 83 ? -0.930 6.224 -11.480 1.00 91.94 83 ALA A C 1
ATOM 623 O O . ALA A 1 83 ? -2.046 5.747 -11.244 1.00 91.94 83 ALA A O 1
ATOM 624 N N . GLN A 1 84 ? -0.384 6.161 -12.698 1.00 93.25 84 GLN A N 1
ATOM 625 C CA . GLN A 1 84 ? -1.028 5.501 -13.830 1.00 93.25 84 GLN A CA 1
ATOM 626 C C . GLN A 1 84 ? -1.174 3.993 -13.588 1.00 93.25 84 GLN A C 1
ATOM 628 O O . GLN A 1 84 ? -2.261 3.449 -13.790 1.00 93.25 84 GLN A O 1
ATOM 633 N N . TRP A 1 85 ? -0.124 3.324 -13.109 1.00 94.44 85 TRP A N 1
ATOM 634 C CA . TRP A 1 85 ? -0.162 1.898 -12.783 1.00 94.44 85 TRP A CA 1
ATOM 635 C C . TRP A 1 85 ? -1.141 1.596 -11.655 1.00 94.44 85 TRP A C 1
ATOM 637 O O . TRP A 1 85 ? -1.969 0.701 -11.803 1.00 94.44 85 TRP A O 1
ATOM 647 N N . GLY A 1 86 ? -1.155 2.391 -10.583 1.00 91.56 86 GLY A N 1
ATOM 648 C CA . GLY A 1 86 ? -2.142 2.252 -9.511 1.00 91.56 86 GLY A CA 1
ATOM 649 C C . GLY A 1 86 ? -3.586 2.314 -10.031 1.00 91.56 86 GLY A C 1
ATOM 650 O O . GLY A 1 86 ? -4.427 1.489 -9.667 1.00 91.56 86 GLY A O 1
ATOM 651 N N . ARG A 1 87 ? -3.885 3.227 -10.966 1.00 90.94 87 ARG A N 1
ATOM 652 C CA . ARG A 1 87 ? -5.218 3.316 -11.595 1.00 90.94 87 ARG A CA 1
ATOM 653 C C . ARG A 1 87 ? -5.540 2.130 -12.506 1.00 90.94 87 ARG A C 1
ATOM 655 O O . ARG A 1 87 ? -6.708 1.762 -12.590 1.00 90.94 87 ARG A O 1
ATOM 662 N N . GLN A 1 88 ? -4.547 1.537 -13.168 1.00 91.81 88 GLN A N 1
ATOM 663 C CA . GLN A 1 88 ? -4.729 0.350 -14.016 1.00 91.81 88 GLN A CA 1
ATOM 664 C C . GLN A 1 88 ? -4.936 -0.929 -13.194 1.00 91.81 88 GLN A C 1
ATOM 666 O O . GLN A 1 88 ? -5.804 -1.736 -13.520 1.00 91.81 88 GLN A O 1
ATOM 671 N N . ILE A 1 89 ? -4.182 -1.091 -12.104 1.00 90.56 89 ILE A N 1
ATOM 672 C CA . ILE A 1 89 ? -4.265 -2.242 -11.192 1.00 90.56 89 ILE A CA 1
ATOM 673 C C . ILE A 1 89 ? -5.598 -2.229 -10.441 1.00 90.56 89 ILE A C 1
ATOM 675 O O . ILE A 1 89 ? -6.224 -3.274 -10.287 1.00 90.56 89 ILE A O 1
ATOM 679 N N . GLY A 1 90 ? -6.072 -1.055 -10.008 1.00 85.19 90 GLY A N 1
ATOM 680 C CA . GLY A 1 90 ? -7.283 -0.925 -9.194 1.00 85.19 90 GLY A CA 1
ATOM 681 C C . GLY A 1 90 ? -8.485 -1.740 -9.710 1.00 85.19 90 GLY A C 1
ATOM 682 O O . GLY A 1 90 ? -9.046 -2.518 -8.941 1.00 85.19 90 GLY A O 1
ATOM 683 N N . PRO A 1 91 ? -8.909 -1.600 -10.980 1.00 84.38 91 PRO A N 1
ATOM 684 C CA . PRO A 1 91 ? -9.980 -2.404 -11.581 1.00 84.38 91 PRO A CA 1
ATOM 685 C C . PRO A 1 91 ? -9.698 -3.910 -11.702 1.00 84.38 91 PRO A C 1
ATOM 687 O O . PRO A 1 91 ? -10.645 -4.689 -11.764 1.00 84.38 91 PRO A O 1
ATOM 690 N N . ALA A 1 92 ? -8.433 -4.333 -11.759 1.00 80.62 92 ALA A N 1
ATOM 691 C CA . ALA A 1 92 ? -8.060 -5.735 -11.955 1.00 80.62 92 ALA A CA 1
ATOM 692 C C . ALA A 1 92 ? -8.260 -6.603 -10.698 1.00 80.62 92 ALA A C 1
ATOM 694 O O . ALA A 1 92 ? -8.348 -7.833 -10.819 1.00 80.62 92 ALA A O 1
ATOM 695 N N . ILE A 1 93 ? -8.358 -5.964 -9.529 1.00 82.44 93 ILE A N 1
ATOM 696 C CA . ILE A 1 93 ? -8.535 -6.583 -8.212 1.00 82.44 93 ILE A CA 1
ATOM 697 C C . ILE A 1 93 ? -10.018 -6.869 -7.962 1.00 82.44 93 ILE A C 1
ATOM 699 O O . ILE A 1 93 ? -10.895 -6.076 -8.313 1.00 82.44 93 ILE A O 1
ATOM 703 N N . LYS A 1 94 ? -10.317 -7.991 -7.300 1.00 71.88 94 LYS A N 1
ATOM 704 C CA . LYS A 1 94 ? -11.669 -8.313 -6.826 1.00 71.88 94 LYS A CA 1
ATOM 705 C C . LYS A 1 94 ? -12.030 -7.389 -5.656 1.00 71.88 94 LYS A C 1
ATOM 707 O O . LYS A 1 94 ? -11.791 -7.715 -4.499 1.00 71.88 94 LYS A O 1
ATOM 712 N N . LYS A 1 95 ? -12.565 -6.206 -5.963 1.00 64.81 95 LYS A N 1
ATOM 713 C CA . LYS A 1 95 ? -12.841 -5.167 -4.962 1.00 64.81 95 LYS A CA 1
ATOM 714 C C . LYS A 1 95 ? -13.915 -5.611 -3.967 1.00 64.81 95 LYS A C 1
ATOM 716 O O . LYS A 1 95 ? -15.040 -5.909 -4.362 1.00 64.81 95 LYS A O 1
ATOM 721 N N . ARG A 1 96 ? -13.577 -5.568 -2.676 1.00 62.62 96 ARG A N 1
ATOM 722 C CA . ARG A 1 96 ? -14.548 -5.483 -1.567 1.00 62.62 96 ARG A CA 1
ATOM 723 C C . ARG A 1 96 ? -14.74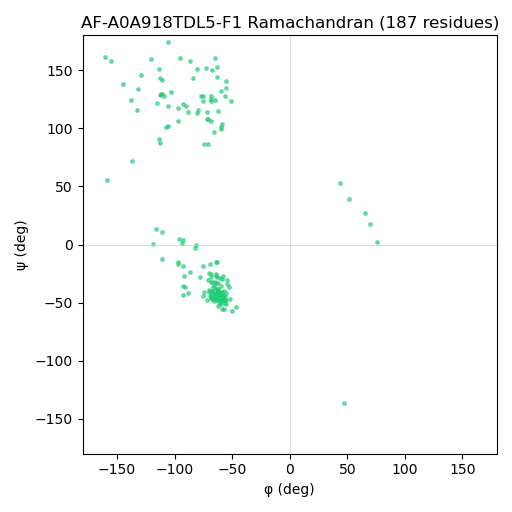6 -4.048 -1.069 1.00 62.62 96 ARG A C 1
ATOM 725 O O . ARG A 1 96 ? -15.730 -3.775 -0.394 1.00 62.62 96 ARG A O 1
ATOM 732 N N . TYR A 1 97 ? -13.840 -3.144 -1.443 1.00 73.12 97 TYR 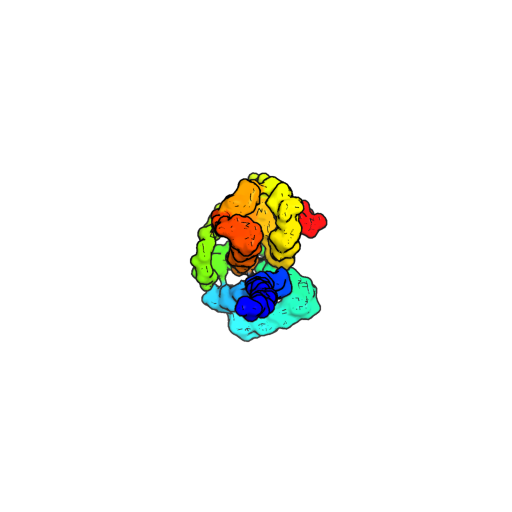A N 1
ATOM 733 C CA . TYR A 1 97 ? -13.808 -1.757 -0.989 1.00 73.12 97 TYR A CA 1
ATOM 734 C C . TYR A 1 97 ? -13.709 -0.793 -2.174 1.00 73.12 97 TYR A C 1
ATOM 736 O O . TYR A 1 97 ? -13.072 -1.087 -3.193 1.00 73.12 97 TYR A O 1
ATOM 744 N N . SER A 1 98 ? -14.336 0.373 -2.036 1.00 71.38 98 SER A N 1
ATOM 745 C CA . SER A 1 98 ? -14.226 1.453 -3.014 1.00 71.38 98 SER A CA 1
ATOM 746 C C . SER A 1 98 ? -12.871 2.144 -2.880 1.00 71.38 98 SER A C 1
ATOM 748 O O . SER A 1 98 ? -12.495 2.575 -1.793 1.00 71.38 98 SER A O 1
ATOM 750 N N . LEU A 1 99 ? -12.152 2.257 -4.000 1.00 76.62 99 LEU A N 1
ATOM 751 C CA . LEU A 1 99 ? -10.917 3.034 -4.098 1.00 76.62 99 LEU A CA 1
ATOM 752 C C . LEU A 1 99 ? -11.259 4.464 -4.509 1.00 76.62 99 LEU A C 1
ATOM 754 O O . LEU A 1 99 ? -11.808 4.674 -5.593 1.00 76.62 99 LEU A O 1
ATOM 758 N N . ILE A 1 100 ? -10.923 5.427 -3.660 1.00 77.75 100 ILE A N 1
ATOM 759 C CA . ILE A 1 100 ? -11.211 6.845 -3.862 1.00 77.75 100 ILE A CA 1
ATOM 760 C C . ILE A 1 100 ? -9.901 7.547 -4.255 1.00 77.75 100 ILE A C 1
ATOM 762 O O . ILE A 1 100 ? -8.943 7.519 -3.478 1.00 77.75 100 ILE A O 1
ATOM 766 N N . PRO A 1 101 ? -9.805 8.164 -5.448 1.00 75.81 101 PRO A N 1
ATOM 767 C CA . PRO A 1 101 ? -8.669 9.016 -5.787 1.00 75.81 101 PRO A CA 1
ATOM 768 C C . PRO A 1 101 ? -8.580 10.179 -4.801 1.00 75.81 101 PRO A C 1
ATOM 770 O O . PRO A 1 101 ? -9.590 10.834 -4.534 1.00 75.81 101 PRO A O 1
ATOM 773 N N . PHE A 1 102 ? -7.391 10.447 -4.267 1.00 73.19 102 PHE A N 1
ATOM 774 C CA . PHE A 1 102 ? -7.229 11.464 -3.234 1.00 73.19 102 PHE A CA 1
ATOM 775 C C . PHE A 1 102 ? -5.980 12.313 -3.452 1.00 73.19 102 PHE A C 1
ATOM 777 O O . PHE A 1 102 ? -4.874 11.789 -3.535 1.00 73.19 102 PHE A O 1
ATOM 784 N N . ALA A 1 103 ? -6.175 13.631 -3.518 1.00 59.56 103 ALA A N 1
ATOM 785 C CA . ALA A 1 103 ? -5.121 14.622 -3.764 1.00 59.56 103 ALA A CA 1
ATOM 786 C C . ALA A 1 103 ? -4.911 15.590 -2.576 1.00 59.56 103 ALA A C 1
ATOM 788 O O . ALA A 1 103 ? -4.295 16.641 -2.724 1.00 59.56 103 ALA A O 1
ATOM 789 N N . GLY A 1 104 ? -5.476 15.286 -1.400 1.00 58.09 104 GLY A N 1
ATOM 790 C CA . GLY A 1 104 ? -5.475 16.180 -0.237 1.00 58.09 104 GLY A CA 1
ATOM 791 C C . GLY A 1 104 ? -4.517 15.768 0.885 1.00 58.09 104 GLY A C 1
ATOM 792 O O . GLY A 1 104 ? -3.943 14.683 0.882 1.00 58.09 104 GLY A O 1
ATOM 793 N N . LYS A 1 105 ? -4.397 16.629 1.904 1.00 53.81 105 LYS A N 1
ATOM 794 C CA . LYS A 1 105 ? -3.820 16.278 3.212 1.00 53.81 105 LYS A CA 1
ATOM 795 C C . LYS A 1 105 ? -4.961 15.949 4.171 1.00 53.81 105 LYS A C 1
ATOM 797 O O . LYS A 1 105 ? -5.651 16.858 4.618 1.00 53.81 105 LYS A O 1
ATOM 802 N N . LEU A 1 106 ? -5.148 14.674 4.490 1.00 55.72 106 LEU A N 1
ATOM 803 C CA . LEU A 1 106 ? -5.930 14.263 5.656 1.00 55.72 106 LEU A CA 1
ATOM 804 C C . LEU A 1 106 ? -4.948 13.840 6.748 1.00 55.72 106 LEU A C 1
ATOM 806 O O . LEU A 1 106 ? -3.973 13.136 6.489 1.00 55.72 106 LEU A O 1
ATOM 810 N N . LEU A 1 107 ? -5.173 14.362 7.948 1.00 58.44 107 LEU A N 1
ATOM 811 C CA . LEU A 1 107 ? -4.420 14.037 9.150 1.00 58.44 107 LEU A CA 1
ATOM 812 C C . LEU A 1 107 ? -5.334 13.155 9.995 1.00 58.44 107 LEU A C 1
ATOM 814 O O . LEU A 1 107 ? -6.277 13.655 10.604 1.00 58.44 107 LEU A O 1
ATOM 818 N N . GLY A 1 108 ? -5.093 11.847 9.971 1.00 56.09 108 GLY A N 1
ATOM 819 C CA . GLY A 1 108 ? -5.837 10.907 10.799 1.00 56.09 108 GLY A CA 1
ATOM 820 C C . GLY A 1 108 ? -5.448 11.015 12.268 1.00 56.09 108 GLY A C 1
ATOM 821 O O . GLY A 1 108 ? -4.319 11.394 12.593 1.00 56.09 108 GLY A O 1
ATOM 822 N N . SER A 1 109 ? -6.380 10.684 13.163 1.00 57.03 109 SER A N 1
ATOM 823 C CA . SER A 1 109 ? -6.078 10.584 14.585 1.00 57.03 109 SER A CA 1
ATOM 824 C C . SER A 1 109 ? -5.161 9.379 14.820 1.00 57.03 109 SER A C 1
ATOM 826 O O . SER A 1 109 ? -5.477 8.244 14.471 1.00 57.03 109 SER A O 1
ATOM 828 N N . VAL A 1 110 ? -3.997 9.624 15.424 1.00 66.62 110 VAL A N 1
ATOM 829 C CA . VAL A 1 110 ? -3.025 8.572 15.792 1.00 66.62 110 VAL A CA 1
ATOM 830 C C . VAL A 1 110 ? -3.611 7.600 16.837 1.00 66.62 110 VAL A C 1
ATOM 832 O O . VAL A 1 110 ? -3.131 6.479 16.979 1.00 66.62 110 VAL A O 1
ATOM 835 N N . SER A 1 111 ? -4.722 7.978 17.481 1.00 79.62 111 SER A N 1
ATOM 836 C CA . SER A 1 111 ? -5.412 7.224 18.536 1.00 79.62 111 SER A CA 1
ATOM 837 C C . SER A 1 111 ? -5.796 5.788 18.162 1.00 79.62 111 SER A C 1
ATOM 839 O O . SER A 1 111 ? -5.818 4.920 19.039 1.00 79.62 111 SER A O 1
ATOM 841 N N . LEU A 1 112 ? -6.076 5.507 16.880 1.00 86.00 112 LEU A N 1
ATOM 842 C CA . LEU A 1 112 ? -6.376 4.143 16.434 1.00 86.00 112 LEU A CA 1
ATOM 843 C C . LEU A 1 112 ? -5.161 3.228 16.617 1.00 86.00 112 LEU A C 1
ATOM 845 O O . LEU A 1 112 ? -5.300 2.134 17.158 1.00 86.00 112 LEU A O 1
ATOM 849 N N . PHE A 1 113 ? -3.981 3.682 16.192 1.00 89.44 113 PHE A N 1
ATOM 850 C CA . PHE A 1 113 ? -2.742 2.914 16.310 1.00 89.44 113 PHE A CA 1
ATOM 851 C C . PHE A 1 113 ? -2.300 2.738 17.760 1.00 89.44 113 PHE A C 1
ATOM 853 O O . PHE A 1 113 ? -1.744 1.696 18.092 1.00 89.44 113 PHE A O 1
ATOM 860 N N . ASP A 1 114 ? -2.587 3.712 18.623 1.00 87.50 114 ASP A N 1
ATOM 861 C CA . ASP A 1 114 ? -2.309 3.588 20.056 1.00 87.50 114 ASP A CA 1
ATOM 862 C C . ASP A 1 114 ? -3.172 2.489 20.702 1.00 87.50 114 ASP A C 1
ATOM 864 O O . ASP A 1 114 ? -2.712 1.761 21.580 1.00 87.50 114 ASP A O 1
ATOM 868 N N . SER A 1 115 ? -4.417 2.332 20.241 1.00 87.06 115 SER A N 1
ATOM 869 C CA . SER A 1 115 ? -5.367 1.338 20.767 1.00 87.06 115 SER A CA 1
ATOM 870 C C . SER A 1 115 ? -5.236 -0.050 20.111 1.00 87.06 115 SER A C 1
ATOM 872 O O . SER A 1 115 ? -5.626 -1.066 20.701 1.00 87.06 115 SER A O 1
ATOM 874 N N . HIS A 1 116 ? -4.690 -0.089 18.893 1.00 89.81 116 HIS A N 1
ATOM 875 C CA . HIS A 1 116 ? -4.519 -1.279 18.054 1.00 89.81 116 HIS A CA 1
ATOM 876 C C . HIS A 1 116 ? -3.122 -1.281 17.403 1.00 89.81 116 HIS A C 1
ATOM 878 O O . HIS A 1 116 ? -2.995 -1.041 16.193 1.00 89.81 116 HIS A O 1
ATOM 884 N N . PRO A 1 117 ? -2.051 -1.523 18.179 1.00 91.50 117 PRO A N 1
ATOM 885 C CA . PRO A 1 117 ? -0.684 -1.554 17.659 1.00 91.50 117 PRO A CA 1
ATOM 886 C C . PRO A 1 117 ? -0.490 -2.600 16.549 1.00 91.50 117 PRO A C 1
ATOM 888 O O . PRO A 1 117 ? 0.294 -2.370 15.630 1.00 91.50 117 PRO A O 1
ATOM 891 N N . GLU A 1 118 ? -1.252 -3.696 16.568 1.00 92.62 118 GLU A N 1
ATOM 892 C CA . GLU A 1 118 ? -1.269 -4.723 15.524 1.00 92.62 118 GLU A CA 1
ATOM 893 C C . GLU A 1 118 ? -1.682 -4.165 14.150 1.00 92.62 118 GLU A C 1
ATOM 895 O O . GLU A 1 118 ? -1.115 -4.535 13.121 1.00 92.62 118 GLU A O 1
ATOM 900 N N . ILE A 1 119 ? -2.613 -3.203 14.122 1.00 93.62 119 ILE A N 1
ATOM 901 C CA . ILE A 1 119 ? -3.027 -2.530 12.886 1.00 93.62 119 ILE A CA 1
ATOM 902 C C . ILE A 1 119 ? -1.893 -1.640 12.379 1.00 93.62 119 ILE A C 1
ATOM 904 O O . ILE A 1 119 ? -1.658 -1.589 11.172 1.00 93.62 119 ILE A O 1
ATOM 908 N N . LYS A 1 120 ? -1.168 -0.958 13.276 1.00 93.75 120 LYS A N 1
ATOM 909 C CA . LYS A 1 120 ? -0.004 -0.144 12.896 1.00 93.75 120 LYS A CA 1
ATOM 910 C C . LYS A 1 120 ? 1.088 -1.010 12.275 1.00 93.75 120 LYS A C 1
ATOM 912 O O . LYS A 1 120 ? 1.634 -0.633 11.242 1.00 93.75 120 LYS A O 1
ATOM 917 N N . GLU A 1 121 ? 1.389 -2.155 12.881 1.00 94.25 121 GLU A N 1
ATOM 918 C CA . GLU A 1 121 ? 2.382 -3.104 12.372 1.00 94.25 121 GLU A CA 1
ATOM 919 C C . GLU A 1 121 ? 1.997 -3.618 10.977 1.00 94.25 121 GLU A C 1
ATOM 921 O O . GLU A 1 121 ? 2.787 -3.510 10.034 1.00 94.25 121 GLU A O 1
ATOM 926 N N . ALA A 1 122 ? 0.756 -4.085 10.815 1.00 95.38 122 ALA A N 1
ATOM 927 C CA . ALA A 1 122 ? 0.239 -4.529 9.527 1.00 95.38 122 ALA A CA 1
ATOM 928 C C . ALA A 1 122 ? 0.294 -3.406 8.478 1.00 95.38 122 ALA A C 1
ATOM 930 O O . ALA A 1 122 ? 0.818 -3.607 7.380 1.00 95.38 122 ALA A O 1
ATOM 931 N N . ALA A 1 123 ? -0.170 -2.203 8.823 1.00 95.31 123 ALA A N 1
ATOM 932 C CA . ALA A 1 123 ? -0.176 -1.043 7.937 1.00 95.31 123 ALA A CA 1
ATOM 933 C C . ALA A 1 123 ? 1.237 -0.619 7.508 1.00 95.31 123 ALA A C 1
ATOM 935 O O . ALA A 1 123 ? 1.461 -0.324 6.331 1.00 95.31 123 ALA A O 1
ATOM 936 N N . ALA A 1 124 ? 2.196 -0.636 8.437 1.00 94.94 124 ALA A N 1
ATOM 937 C CA . ALA A 1 124 ? 3.596 -0.330 8.166 1.00 94.94 124 ALA A CA 1
ATOM 938 C C . ALA A 1 124 ? 4.228 -1.369 7.227 1.00 94.94 124 ALA A C 1
ATOM 940 O O . ALA A 1 124 ? 4.905 -0.993 6.269 1.00 94.94 124 ALA A O 1
ATOM 941 N N . SER A 1 125 ? 3.947 -2.661 7.440 1.00 94.81 125 SER A N 1
ATOM 942 C CA . SER A 1 125 ? 4.514 -3.761 6.643 1.00 94.81 125 SER A CA 1
ATOM 943 C C . SER A 1 125 ? 4.168 -3.684 5.148 1.00 94.81 125 SER A C 1
ATOM 945 O O . SER A 1 125 ? 4.961 -4.089 4.295 1.00 94.81 125 SER A O 1
ATOM 947 N N . VAL A 1 126 ? 3.013 -3.096 4.818 1.00 96.19 126 VAL A N 1
ATOM 948 C CA . VAL A 1 126 ? 2.541 -2.902 3.437 1.00 96.19 126 VAL A CA 1
ATOM 949 C C . VAL A 1 126 ? 2.534 -1.431 2.999 1.00 96.19 126 VAL A C 1
ATOM 951 O O . VAL A 1 126 ? 1.972 -1.103 1.953 1.00 96.19 126 VAL A O 1
ATOM 954 N N . LYS A 1 127 ? 3.140 -0.541 3.799 1.00 95.38 127 LYS A N 1
ATOM 955 C CA . LYS A 1 127 ? 3.175 0.923 3.628 1.00 95.38 127 LYS A CA 1
ATOM 956 C C . LYS A 1 127 ? 1.827 1.534 3.232 1.00 95.38 127 LYS A C 1
ATOM 958 O O . LYS A 1 127 ? 1.724 2.277 2.257 1.00 95.38 127 LYS A O 1
ATOM 963 N N . CYS A 1 128 ? 0.788 1.238 3.998 1.00 95.31 128 CYS A N 1
ATOM 964 C CA . CYS A 1 128 ? -0.542 1.807 3.801 1.00 95.31 128 CYS A CA 1
ATOM 965 C C . CYS A 1 128 ? -0.896 2.729 4.978 1.00 95.31 128 CYS A C 1
ATOM 967 O O . CYS A 1 128 ? -1.464 2.260 5.963 1.00 95.31 128 CYS A O 1
ATOM 969 N N . PRO A 1 129 ? -0.522 4.021 4.936 1.00 93.94 129 PRO A N 1
ATOM 970 C CA . PRO A 1 129 ? -0.757 4.945 6.041 1.00 93.94 129 PRO A CA 1
ATOM 971 C C . PRO A 1 129 ? -2.241 5.160 6.342 1.00 93.94 129 PRO A C 1
ATOM 973 O O . PRO A 1 129 ? -3.097 5.099 5.456 1.00 93.94 129 PRO A O 1
ATOM 976 N N . LEU A 1 130 ? -2.526 5.489 7.599 1.00 93.12 130 LEU A N 1
ATOM 977 C CA . LEU A 1 130 ? -3.846 5.888 8.063 1.00 93.12 130 LEU A CA 1
ATOM 978 C C . LEU A 1 130 ? -4.154 7.321 7.612 1.00 93.12 130 LEU A C 1
ATOM 980 O O . LEU A 1 130 ? -3.426 8.262 7.918 1.00 93.12 130 LEU A O 1
ATOM 984 N N . ILE A 1 131 ? -5.249 7.500 6.890 1.00 91.69 131 ILE A N 1
ATOM 985 C CA . ILE A 1 131 ? -5.709 8.788 6.362 1.00 91.69 131 ILE A CA 1
ATOM 986 C C . ILE A 1 131 ? -6.671 9.446 7.342 1.00 91.69 131 ILE A C 1
ATOM 988 O O . ILE A 1 131 ? -6.552 10.636 7.617 1.00 91.69 131 ILE A O 1
ATOM 992 N N . PHE A 1 132 ? -7.592 8.665 7.898 1.00 88.94 132 PHE A N 1
ATOM 993 C CA . PHE A 1 132 ? -8.448 9.072 9.003 1.00 88.94 132 PHE A CA 1
ATOM 994 C C . PHE A 1 132 ? -8.918 7.847 9.781 1.00 88.94 132 PHE A C 1
ATOM 996 O O . PHE A 1 132 ? -8.941 6.739 9.247 1.00 88.94 132 PHE A O 1
ATOM 1003 N N . ALA A 1 133 ? -9.308 8.067 11.028 1.00 89.31 133 ALA A N 1
ATOM 1004 C CA . ALA A 1 133 ? -10.025 7.097 11.833 1.00 89.31 133 ALA A CA 1
ATOM 1005 C C . ALA A 1 133 ? -11.025 7.841 12.717 1.00 89.31 133 ALA A C 1
ATOM 1007 O O . ALA A 1 133 ? -10.699 8.890 13.273 1.00 89.31 133 ALA A O 1
ATOM 1008 N N . GLU A 1 134 ? -12.226 7.294 12.826 1.00 86.62 134 GLU A N 1
ATOM 1009 C CA . GLU A 1 134 ? -13.186 7.598 13.879 1.00 86.62 134 GLU A CA 1
ATOM 1010 C C . GLU A 1 134 ? -13.323 6.313 14.697 1.00 86.62 134 GLU A C 1
ATOM 1012 O O . GLU A 1 134 ? -14.052 5.388 14.329 1.00 86.62 134 GLU A O 1
ATOM 1017 N N . ASP 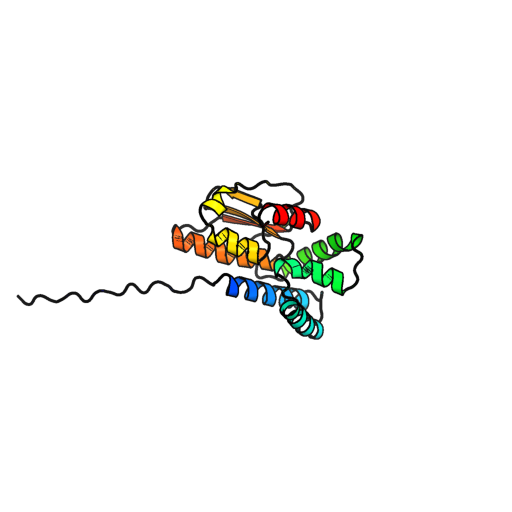A 1 135 ? -12.481 6.217 15.729 1.00 84.06 135 ASP A N 1
ATOM 1018 C CA . ASP A 1 135 ? -12.245 5.004 16.513 1.00 84.06 135 ASP A CA 1
ATOM 1019 C C . ASP A 1 135 ? -12.015 3.765 15.626 1.00 84.06 135 ASP A C 1
ATOM 1021 O O . ASP A 1 135 ? -11.259 3.821 14.652 1.00 84.06 135 ASP A O 1
ATOM 1025 N N . ALA A 1 136 ? -12.623 2.631 15.980 1.00 85.00 136 ALA A N 1
ATOM 1026 C CA . ALA A 1 136 ? -12.555 1.390 15.218 1.00 85.00 136 ALA A CA 1
ATOM 1027 C C . ALA A 1 136 ? -13.731 1.226 14.238 1.00 85.00 136 ALA A C 1
ATOM 1029 O O . ALA A 1 136 ? -13.799 0.209 13.556 1.00 85.00 136 ALA A O 1
ATOM 1030 N N . ASP A 1 137 ? -14.646 2.196 14.156 1.00 86.62 137 ASP A N 1
ATOM 1031 C CA . ASP A 1 137 ? -15.879 2.064 13.376 1.00 86.62 137 ASP A CA 1
ATOM 1032 C C . ASP A 1 137 ? -15.711 2.558 11.939 1.00 86.62 137 ASP A C 1
ATOM 1034 O O . ASP A 1 137 ? -16.264 1.962 11.012 1.00 86.62 137 ASP A O 1
ATOM 1038 N N . VAL A 1 138 ? -14.932 3.624 11.725 1.00 89.62 138 VAL A N 1
ATOM 1039 C CA . VAL A 1 138 ? -14.713 4.207 10.395 1.00 89.62 138 VAL A CA 1
ATOM 1040 C C . VAL A 1 138 ? -13.228 4.459 10.179 1.00 89.62 138 VAL A C 1
ATOM 1042 O O . VAL A 1 138 ? -12.623 5.274 10.869 1.00 89.62 138 VAL A O 1
ATOM 1045 N N . ILE A 1 139 ? -12.623 3.775 9.207 1.00 91.75 139 ILE A N 1
ATOM 1046 C CA . ILE A 1 139 ? -11.169 3.803 9.006 1.00 91.75 139 ILE A CA 1
ATOM 1047 C C . ILE A 1 139 ? -10.843 4.047 7.533 1.00 91.75 139 ILE A C 1
ATOM 1049 O O . ILE A 1 139 ? -11.402 3.423 6.627 1.00 91.75 139 ILE A O 1
ATOM 1053 N N . GLY A 1 140 ? -9.913 4.965 7.291 1.00 92.12 140 GLY A N 1
ATOM 1054 C CA . GLY A 1 140 ? -9.407 5.310 5.972 1.00 92.12 140 GLY A CA 1
ATOM 1055 C C . GLY A 1 140 ? -7.931 4.960 5.824 1.00 92.12 140 GLY A C 1
ATOM 1056 O O . GLY A 1 140 ? -7.118 5.526 6.544 1.00 92.12 140 GLY A O 1
ATOM 1057 N N . PHE A 1 141 ? -7.557 4.118 4.858 1.00 93.94 141 PHE A N 1
ATOM 1058 C CA . PHE A 1 141 ? -6.150 3.831 4.530 1.00 93.94 141 PHE A CA 1
ATOM 1059 C C . PHE A 1 141 ? -5.777 4.371 3.156 1.00 93.94 141 PHE A C 1
ATOM 1061 O O . PHE A 1 141 ? -6.577 4.313 2.227 1.00 93.94 141 PHE A O 1
ATOM 1068 N N . GLY A 1 142 ? -4.555 4.873 3.009 1.00 93.25 142 GLY A N 1
ATOM 1069 C CA . GLY A 1 142 ? -4.025 5.384 1.751 1.00 93.25 142 GLY A CA 1
ATOM 1070 C C . GLY A 1 142 ? -2.892 4.519 1.231 1.00 93.25 142 GLY A C 1
ATOM 1071 O O . GLY A 1 142 ? -2.186 3.891 2.007 1.00 93.25 142 GLY A O 1
ATOM 1072 N N . THR A 1 143 ? -2.711 4.467 -0.084 1.00 94.69 143 THR A N 1
ATOM 1073 C CA . THR A 1 143 ? -1.644 3.685 -0.718 1.00 94.69 143 THR A CA 1
ATOM 1074 C C . THR A 1 143 ? -1.377 4.166 -2.139 1.00 94.69 143 THR A C 1
ATOM 1076 O O . THR A 1 143 ? -2.248 4.771 -2.758 1.00 94.69 143 THR A O 1
ATOM 1079 N N . ILE A 1 144 ? -0.216 3.827 -2.691 1.00 95.12 144 ILE A N 1
ATOM 1080 C CA . ILE A 1 144 ? 0.026 3.840 -4.143 1.00 95.12 144 ILE A CA 1
ATOM 1081 C C . ILE A 1 144 ? -0.255 2.477 -4.793 1.00 95.12 144 ILE A C 1
ATOM 1083 O O . ILE A 1 144 ? -0.456 2.408 -6.003 1.00 95.12 144 ILE A O 1
ATOM 1087 N N . ASN A 1 145 ? -0.293 1.398 -4.002 1.00 94.94 145 ASN A N 1
ATOM 1088 C CA . ASN A 1 145 ? -0.532 0.028 -4.448 1.00 94.94 145 ASN A CA 1
ATOM 1089 C C . ASN A 1 145 ? -1.941 -0.436 -4.019 1.00 94.94 145 ASN A C 1
ATOM 1091 O O . ASN A 1 145 ? -2.131 -0.838 -2.868 1.00 94.94 145 ASN A O 1
ATOM 1095 N N . PRO A 1 146 ? -2.939 -0.446 -4.924 1.00 93.06 146 PRO A N 1
ATOM 1096 C CA . PRO A 1 146 ? -4.314 -0.813 -4.584 1.00 93.06 146 PRO A CA 1
ATOM 1097 C C . PRO A 1 146 ? -4.490 -2.214 -3.975 1.00 93.06 146 PRO A C 1
ATOM 1099 O O . PRO A 1 146 ? -5.438 -2.434 -3.215 1.00 93.06 146 PRO A O 1
ATOM 1102 N N . VAL A 1 147 ? -3.598 -3.160 -4.296 1.00 94.50 147 VAL A N 1
ATOM 1103 C CA . VAL A 1 147 ? -3.615 -4.509 -3.707 1.00 94.50 147 VAL A CA 1
ATOM 1104 C C . VAL A 1 147 ? -3.312 -4.426 -2.216 1.00 94.50 147 VAL A C 1
ATOM 1106 O O . VAL A 1 147 ? -4.049 -4.994 -1.413 1.00 94.50 147 VAL A O 1
ATOM 1109 N N . ALA A 1 148 ? -2.288 -3.653 -1.844 1.00 94.50 148 ALA A N 1
ATOM 1110 C CA . ALA A 1 148 ? -1.875 -3.470 -0.457 1.00 94.50 148 ALA A CA 1
ATOM 1111 C C . ALA A 1 148 ? -3.022 -2.943 0.415 1.00 94.50 148 ALA A C 1
ATOM 1113 O O . ALA A 1 148 ? -3.327 -3.531 1.450 1.00 94.50 148 ALA A O 1
ATOM 1114 N N . ALA A 1 149 ? -3.727 -1.903 -0.040 1.00 92.50 149 ALA A N 1
ATOM 1115 C CA . ALA A 1 149 ? -4.862 -1.361 0.708 1.00 92.50 149 ALA A CA 1
ATOM 1116 C C . ALA A 1 149 ? -6.040 -2.341 0.785 1.00 92.50 149 ALA A C 1
ATOM 1118 O O . ALA A 1 149 ? -6.703 -2.416 1.816 1.00 92.50 149 ALA A O 1
ATOM 1119 N N . THR A 1 150 ? -6.302 -3.104 -0.282 1.00 92.94 150 THR A N 1
ATOM 1120 C CA . THR A 1 150 ? -7.390 -4.094 -0.278 1.00 92.94 150 THR A CA 1
ATOM 1121 C C . THR A 1 150 ? -7.123 -5.178 0.762 1.00 92.94 150 THR A C 1
ATOM 1123 O O . THR A 1 150 ? -7.998 -5.474 1.572 1.00 92.94 150 THR A O 1
ATOM 1126 N N . LYS A 1 151 ? -5.902 -5.721 0.781 1.00 94.38 151 LYS A N 1
ATOM 1127 C CA . LYS A 1 151 ? -5.503 -6.776 1.715 1.00 94.38 151 LYS A CA 1
ATOM 1128 C C . LYS A 1 151 ? -5.381 -6.304 3.146 1.00 94.38 151 LYS A C 1
ATOM 1130 O O . LYS A 1 151 ? -5.875 -6.982 4.042 1.00 94.38 151 LYS A O 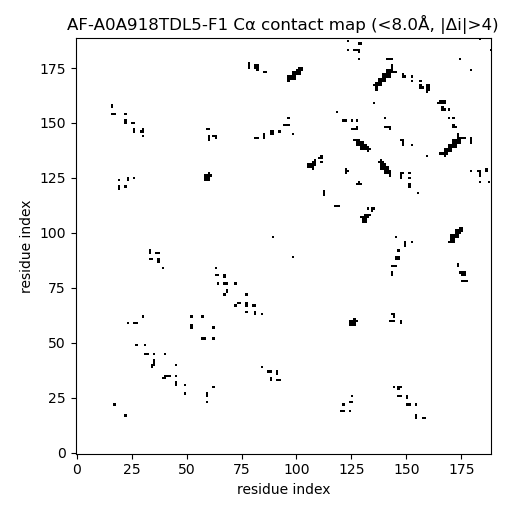1
ATOM 1135 N N . LEU A 1 152 ? -4.816 -5.117 3.358 1.00 95.19 152 LEU A N 1
ATOM 1136 C CA . LEU A 1 152 ? -4.832 -4.501 4.677 1.00 95.19 152 LEU A CA 1
ATOM 1137 C C . LEU A 1 152 ? -6.269 -4.296 5.158 1.00 95.19 152 LEU A C 1
ATOM 1139 O O . LEU A 1 152 ? -6.568 -4.599 6.302 1.00 95.19 152 LEU A O 1
ATOM 1143 N N . GLY A 1 153 ? -7.172 -3.827 4.293 1.00 93.31 153 GLY A N 1
ATOM 1144 C CA . GLY A 1 153 ? -8.570 -3.633 4.659 1.00 93.31 153 GLY A CA 1
ATOM 1145 C C . GLY A 1 153 ? -9.281 -4.936 5.034 1.00 93.31 153 GLY A C 1
ATOM 1146 O O . GLY A 1 153 ? -10.062 -4.958 5.977 1.00 93.31 153 GLY A O 1
ATOM 1147 N N . GLU A 1 154 ? -9.023 -6.040 4.330 1.00 93.19 154 GLU A N 1
ATOM 1148 C CA . GLU A 1 154 ? -9.524 -7.367 4.727 1.00 93.19 154 GLU A CA 1
ATOM 1149 C C . GLU A 1 154 ? -8.983 -7.765 6.105 1.00 93.19 154 GLU A C 1
ATOM 1151 O O . GLU A 1 154 ? -9.763 -8.048 7.010 1.00 93.19 154 GLU A O 1
ATOM 1156 N N . HIS A 1 155 ? -7.668 -7.669 6.288 1.00 94.00 155 HIS A N 1
ATOM 1157 C CA . HIS A 1 155 ? -6.995 -8.020 7.533 1.00 94.00 155 HIS A CA 1
ATOM 1158 C C . HIS A 1 155 ? -7.472 -7.179 8.733 1.00 94.00 155 HIS A C 1
ATOM 1160 O O . HIS A 1 155 ? -7.793 -7.718 9.787 1.00 94.00 155 HIS A O 1
ATOM 1166 N N . VAL A 1 156 ? -7.586 -5.858 8.571 1.00 93.56 156 VAL A N 1
ATOM 1167 C CA . VAL A 1 156 ? -8.053 -4.936 9.617 1.00 93.56 156 VAL A CA 1
ATOM 1168 C C . VAL A 1 156 ? -9.525 -5.157 9.948 1.00 93.56 156 VAL A C 1
ATOM 1170 O O . VAL A 1 156 ? -9.892 -5.129 11.122 1.00 93.56 156 VAL A O 1
ATOM 1173 N N . ALA A 1 157 ? -10.370 -5.403 8.940 1.00 92.88 157 ALA A N 1
ATOM 1174 C CA . ALA A 1 157 ? -11.771 -5.725 9.183 1.00 92.88 157 ALA A CA 1
ATOM 1175 C C . ALA A 1 157 ? -11.913 -6.993 10.030 1.00 92.88 157 ALA A C 1
ATOM 1177 O O . ALA A 1 157 ? -12.710 -6.996 10.965 1.00 92.88 157 ALA A O 1
ATOM 1178 N N . ASP A 1 158 ? -11.125 -8.027 9.734 1.00 92.50 158 ASP A N 1
ATOM 1179 C CA . ASP A 1 158 ? -11.143 -9.280 10.487 1.00 92.50 158 ASP A CA 1
ATOM 1180 C C . ASP A 1 158 ? -10.600 -9.085 11.912 1.00 92.50 158 ASP A C 1
ATOM 1182 O O . ASP A 1 158 ? -11.213 -9.557 12.868 1.00 92.50 158 ASP A O 1
ATOM 1186 N N . LEU A 1 159 ? -9.505 -8.333 12.089 1.00 92.31 159 LEU A N 1
ATOM 1187 C CA . LEU A 1 159 ? -8.961 -8.005 13.415 1.00 92.31 159 LEU A CA 1
ATOM 1188 C C . LEU A 1 159 ? -9.985 -7.291 14.305 1.00 92.31 159 LEU A C 1
ATOM 1190 O O . LEU A 1 159 ? -10.210 -7.704 15.443 1.00 92.31 159 LEU A O 1
ATOM 1194 N N . ILE A 1 160 ? -10.625 -6.239 13.787 1.00 91.62 160 ILE A N 1
ATOM 1195 C CA . ILE A 1 160 ? -11.610 -5.462 14.547 1.00 91.62 160 ILE A CA 1
ATOM 1196 C C . ILE A 1 160 ? -12.845 -6.317 14.828 1.00 91.62 160 ILE A C 1
ATOM 1198 O O . ILE A 1 160 ? -13.260 -6.415 15.981 1.00 91.62 160 ILE A O 1
ATOM 1202 N N . GLN A 1 161 ? -13.369 -7.023 13.823 1.00 91.69 161 GLN A N 1
ATOM 1203 C CA . GLN A 1 161 ? -14.522 -7.911 13.981 1.00 91.69 161 GLN A CA 1
ATOM 1204 C C . GLN A 1 161 ? -14.287 -8.991 15.042 1.00 91.69 161 GLN A C 1
ATOM 1206 O O . GLN A 1 161 ? -15.193 -9.277 15.825 1.00 91.69 161 GLN A O 1
ATOM 1211 N N . ASN A 1 162 ? -13.087 -9.569 15.096 1.00 90.88 162 ASN A N 1
ATOM 1212 C CA . ASN A 1 162 ? -12.737 -10.590 16.083 1.00 90.88 162 ASN A CA 1
ATOM 1213 C C . ASN A 1 162 ? -12.597 -10.019 17.501 1.00 90.88 162 ASN A C 1
ATOM 1215 O O . ASN A 1 162 ? -12.866 -10.725 18.470 1.00 90.88 162 ASN A O 1
ATOM 1219 N N . ARG A 1 163 ? -12.187 -8.752 17.637 1.00 88.25 163 ARG A N 1
ATOM 1220 C CA . ARG A 1 163 ? -11.953 -8.105 18.935 1.00 88.25 163 ARG A CA 1
ATOM 1221 C C . ARG A 1 163 ? -13.202 -7.445 19.517 1.00 88.25 163 ARG A C 1
ATOM 1223 O O . ARG A 1 163 ? -13.426 -7.538 20.720 1.00 88.25 163 ARG A O 1
ATOM 1230 N N . SER A 1 164 ? -13.994 -6.764 18.691 1.00 86.81 164 SER A N 1
ATOM 1231 C CA . SER A 1 164 ? -15.142 -5.954 19.126 1.00 86.81 164 SER A CA 1
ATOM 1232 C C . SER A 1 164 ? -16.499 -6.530 18.719 1.00 86.81 164 SER A C 1
ATOM 1234 O O . SER A 1 164 ? -17.527 -6.070 19.210 1.00 86.81 164 SER A O 1
ATOM 1236 N N . GLY A 1 165 ? -16.535 -7.518 17.819 1.00 87.44 165 GLY A N 1
ATOM 1237 C CA . GLY A 1 165 ? -17.784 -8.025 17.250 1.00 87.44 165 GLY A CA 1
ATOM 1238 C C . GLY A 1 165 ? -18.406 -7.108 16.189 1.00 87.44 165 GLY A C 1
ATOM 1239 O O . GLY A 1 165 ? -19.461 -7.451 15.652 1.00 87.44 165 GLY A O 1
ATOM 1240 N N . VAL A 1 166 ? -17.763 -5.985 15.848 1.00 86.75 166 VAL A N 1
ATOM 1241 C CA . VAL A 1 166 ? -18.242 -5.006 14.861 1.00 86.75 166 VAL A CA 1
ATOM 1242 C C . VAL A 1 166 ? -17.362 -5.029 13.616 1.00 86.75 166 VAL A C 1
ATOM 1244 O O . VAL A 1 166 ? -16.140 -5.124 13.708 1.00 86.75 166 VAL A O 1
ATOM 1247 N N . ARG A 1 167 ? -17.978 -4.894 12.437 1.00 89.31 167 ARG A N 1
ATOM 1248 C CA . ARG A 1 167 ? -17.248 -4.753 11.177 1.00 89.31 167 ARG A CA 1
ATOM 1249 C C . ARG A 1 167 ? -17.048 -3.271 10.845 1.00 89.31 167 ARG A C 1
ATOM 1251 O O . ARG A 1 167 ? -18.054 -2.586 10.652 1.00 89.31 167 ARG A O 1
ATOM 1258 N N . PRO A 1 168 ? -15.803 -2.785 10.708 1.00 90.88 168 PRO A N 1
ATOM 1259 C CA . PRO A 1 168 ? -15.544 -1.382 10.399 1.00 90.88 168 PRO A CA 1
ATOM 1260 C C . PRO A 1 168 ? -16.018 -1.007 8.992 1.00 90.88 168 PRO A C 1
ATOM 1262 O O . PRO A 1 168 ? -15.950 -1.808 8.051 1.00 90.88 168 PRO A O 1
ATOM 1265 N N . TYR A 1 169 ? -16.409 0.254 8.820 1.00 90.81 169 TYR A N 1
ATOM 1266 C CA . TYR A 1 169 ? -16.526 0.888 7.515 1.00 90.81 169 TYR A CA 1
ATOM 1267 C C . TYR A 1 169 ? -15.139 1.320 7.026 1.00 90.81 169 TYR A C 1
ATOM 1269 O O . TYR A 1 169 ? -14.495 2.187 7.618 1.00 90.81 169 TYR A O 1
ATOM 1277 N N . LEU A 1 170 ? -14.680 0.729 5.920 1.00 92.19 170 LEU A N 1
ATOM 1278 C CA . LEU A 1 170 ? -13.342 0.966 5.379 1.00 92.19 170 LEU A CA 1
ATOM 1279 C C . LEU A 1 170 ? -13.376 1.771 4.081 1.00 92.19 170 LEU A C 1
ATOM 1281 O O . LEU A 1 170 ? -14.043 1.396 3.114 1.00 92.19 170 LEU A O 1
ATOM 1285 N N . SER A 1 171 ? -12.595 2.849 4.047 1.00 91.62 171 SER A N 1
ATOM 1286 C CA . SER A 1 171 ? -12.334 3.650 2.847 1.00 91.62 171 SER A CA 1
ATOM 1287 C C . SER A 1 171 ? -10.879 3.508 2.422 1.00 91.62 171 SER A C 1
ATOM 1289 O O . SER A 1 171 ? -9.969 3.698 3.225 1.00 91.62 171 SER A O 1
ATOM 1291 N N . LEU A 1 172 ? -10.641 3.185 1.153 1.00 91.94 172 LEU A N 1
ATOM 1292 C CA . LEU A 1 172 ? -9.290 3.015 0.627 1.00 91.94 172 LEU A CA 1
ATOM 1293 C C . LEU A 1 172 ? -8.975 4.135 -0.363 1.00 91.94 172 LEU A C 1
ATOM 1295 O O . LEU A 1 172 ? -9.739 4.380 -1.296 1.00 91.94 172 LEU A O 1
ATOM 1299 N N . PHE A 1 173 ? -7.841 4.799 -0.183 1.00 91.69 173 PHE A N 1
ATOM 1300 C CA . PHE A 1 173 ? -7.432 5.950 -0.974 1.00 91.69 173 PHE A CA 1
ATOM 1301 C C . PHE A 1 173 ? -6.238 5.613 -1.854 1.00 91.69 173 PHE A C 1
ATOM 1303 O O . PHE A 1 173 ? -5.223 5.107 -1.373 1.00 91.69 173 PHE A O 1
ATOM 1310 N N . LEU A 1 174 ? -6.349 5.932 -3.144 1.00 92.25 174 LEU A N 1
ATOM 1311 C CA . LEU A 1 174 ? -5.202 5.905 -4.044 1.00 92.25 174 LEU A CA 1
ATOM 1312 C C . LEU A 1 174 ? -4.512 7.271 -3.987 1.00 92.25 174 LEU A C 1
ATOM 1314 O O . LEU A 1 174 ? -5.105 8.279 -4.379 1.00 92.25 174 LEU A O 1
ATOM 1318 N N . LEU A 1 175 ? -3.285 7.278 -3.477 1.00 92.44 175 LEU A N 1
ATOM 1319 C CA . LEU A 1 175 ? -2.455 8.457 -3.268 1.00 92.44 175 LEU A CA 1
ATOM 1320 C C . LEU A 1 175 ? -1.489 8.681 -4.434 1.00 92.44 175 LEU A C 1
ATOM 1322 O O . LEU A 1 175 ? -1.158 7.765 -5.187 1.00 92.44 175 LEU A O 1
ATOM 1326 N N . GLU A 1 176 ? -0.992 9.909 -4.536 1.00 92.19 176 GLU A N 1
ATOM 1327 C CA . GLU A 1 176 ? 0.171 10.237 -5.360 1.00 92.19 176 GLU A CA 1
ATOM 1328 C C . GLU A 1 176 ? 1.476 9.887 -4.635 1.00 92.19 176 GLU A C 1
ATOM 1330 O O . GLU A 1 176 ? 1.537 9.960 -3.404 1.00 92.19 176 GLU A O 1
ATOM 1335 N N . LEU A 1 177 ? 2.525 9.560 -5.402 1.00 92.81 177 LEU A N 1
ATOM 1336 C CA . LEU A 1 177 ? 3.811 9.073 -4.888 1.00 92.81 177 LEU A CA 1
ATOM 1337 C C . LEU A 1 177 ? 4.385 9.966 -3.777 1.00 92.81 177 LEU A C 1
ATOM 1339 O O . LEU A 1 177 ? 4.541 9.503 -2.652 1.00 92.81 177 LEU A O 1
ATOM 1343 N N . GLY A 1 178 ? 4.585 11.260 -4.044 1.00 91.81 178 GLY A N 1
ATOM 1344 C CA . GLY A 1 178 ? 5.178 12.169 -3.055 1.00 91.81 178 GLY A CA 1
ATOM 1345 C C . GLY A 1 178 ? 4.316 12.381 -1.801 1.00 91.81 178 GLY A C 1
ATOM 1346 O O . GLY A 1 178 ? 4.839 12.546 -0.695 1.00 91.81 178 GLY A O 1
ATOM 1347 N N . SER A 1 179 ? 2.985 12.333 -1.937 1.00 91.25 179 SER A N 1
ATOM 1348 C CA . SER A 1 179 ? 2.077 12.403 -0.781 1.00 91.25 179 SER A CA 1
ATOM 1349 C C . SER A 1 179 ? 2.172 11.138 0.066 1.00 91.25 179 SER A C 1
ATOM 1351 O O . SER A 1 179 ? 2.263 11.222 1.290 1.00 91.25 179 SER A O 1
ATOM 1353 N N . TRP A 1 180 ? 2.187 9.973 -0.579 1.00 93.94 180 TRP A N 1
ATOM 1354 C CA . TRP A 1 180 ? 2.355 8.686 0.084 1.00 93.94 180 TRP A CA 1
ATOM 1355 C C . TRP A 1 180 ? 3.694 8.601 0.825 1.00 93.94 180 TRP A C 1
ATOM 1357 O O . TRP A 1 180 ? 3.683 8.317 2.020 1.00 93.94 180 TRP A O 1
ATOM 1367 N N . GLU A 1 181 ? 4.810 8.963 0.187 1.00 93.38 181 GLU A N 1
ATOM 1368 C CA . GLU A 1 181 ? 6.138 9.003 0.821 1.00 93.38 181 GLU A CA 1
ATOM 1369 C C . GLU A 1 181 ? 6.141 9.903 2.060 1.00 93.38 181 GLU A C 1
ATOM 1371 O O . GLU A 1 181 ? 6.569 9.493 3.141 1.00 93.38 181 GLU A O 1
ATOM 1376 N N . THR A 1 182 ? 5.591 11.115 1.926 1.00 92.25 182 THR A N 1
ATOM 1377 C CA . THR A 1 182 ? 5.525 12.092 3.020 1.00 92.25 182 THR A CA 1
ATOM 1378 C C . THR A 1 182 ? 4.726 11.566 4.211 1.00 92.25 182 THR A C 1
ATOM 1380 O O . THR A 1 182 ? 5.113 11.786 5.359 1.00 92.25 182 THR A O 1
ATOM 1383 N N . ILE A 1 183 ? 3.589 10.908 3.969 1.00 91.69 183 ILE A N 1
ATOM 1384 C CA . ILE A 1 183 ? 2.727 10.409 5.048 1.00 91.69 183 ILE A CA 1
ATOM 1385 C C . ILE A 1 183 ? 3.339 9.152 5.678 1.00 91.69 183 ILE A C 1
ATOM 1387 O O . ILE A 1 183 ? 3.404 9.068 6.905 1.00 91.69 183 ILE A O 1
ATOM 1391 N N . CYS A 1 184 ? 3.847 8.215 4.872 1.00 92.19 184 CYS A N 1
ATOM 1392 C CA . CYS A 1 184 ? 4.562 7.035 5.358 1.00 92.19 184 CYS A CA 1
ATOM 1393 C C . CYS A 1 184 ? 5.740 7.420 6.255 1.00 92.19 184 CYS A C 1
ATOM 1395 O O . CYS A 1 184 ? 5.843 6.911 7.368 1.00 92.19 184 CYS A O 1
ATOM 1397 N N . GLY A 1 185 ? 6.572 8.370 5.819 1.00 91.25 185 GLY A N 1
ATOM 1398 C CA . GLY A 1 185 ? 7.717 8.853 6.593 1.00 91.25 185 GLY A CA 1
ATOM 1399 C C . GLY A 1 185 ? 7.342 9.560 7.899 1.00 91.25 185 GLY A C 1
ATOM 1400 O O . GLY A 1 185 ? 8.195 9.737 8.756 1.00 91.25 185 GLY A O 1
ATOM 1401 N N . ARG A 1 186 ? 6.080 9.962 8.089 1.00 89.81 186 ARG A N 1
ATOM 1402 C CA . ARG A 1 186 ? 5.597 10.519 9.364 1.00 89.81 186 ARG A CA 1
ATOM 1403 C C . ARG A 1 186 ? 4.998 9.467 10.288 1.00 89.81 186 ARG A C 1
ATOM 1405 O O . ARG A 1 186 ? 5.096 9.616 11.498 1.00 89.81 186 ARG A O 1
ATOM 1412 N N . GLN A 1 187 ? 4.3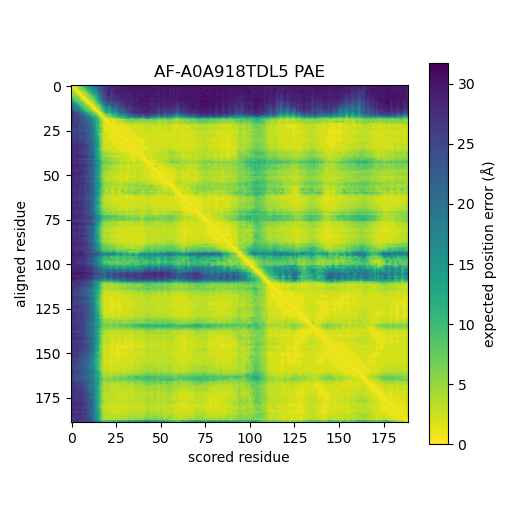16 8.464 9.738 1.00 89.94 187 GLN A N 1
ATOM 1413 C CA . GLN A 1 187 ? 3.565 7.486 10.536 1.00 89.94 187 GLN A CA 1
ATOM 1414 C C . GLN A 1 187 ? 4.369 6.239 10.901 1.00 89.94 187 GLN A C 1
ATOM 1416 O O . GLN A 1 187 ? 4.065 5.594 11.908 1.00 89.94 187 GLN A O 1
ATOM 1421 N N . PHE A 1 188 ? 5.356 5.887 10.077 1.00 89.94 188 PHE A N 1
ATOM 1422 C CA . PHE A 1 188 ? 6.103 4.633 10.183 1.00 89.94 188 PHE A CA 1
ATOM 1423 C C . PHE A 1 188 ? 7.603 4.823 10.437 1.00 89.94 188 PHE A C 1
ATOM 1425 O O . PHE A 1 188 ? 8.318 3.825 10.497 1.00 89.94 188 PHE A O 1
ATOM 1432 N N . ALA A 1 189 ? 8.071 6.070 10.545 1.00 78.12 189 ALA A N 1
ATOM 1433 C CA . ALA A 1 189 ? 9.443 6.379 10.947 1.00 78.12 189 ALA A CA 1
ATOM 1434 C C . ALA A 1 189 ? 9.663 6.194 12.453 1.00 78.12 189 ALA A C 1
ATOM 1436 O O . ALA A 1 189 ? 8.678 6.319 13.222 1.00 78.12 189 ALA A O 1
#

Secondary structure (DSSP, 8-state):
-------------------HHHHHHHHHHHHHHHHHHTTSS-HHHHHHHHHHHHHTT--GGGHHHHHHHHTT--HHHHHHHHHHHHHHHHHHS--SS-EEE--S-----THHHHH-HHHHHHHHHTT--EEEEETTTEEEEEES-HHHHHHHHHHHHHHHHHHHS-PPEEEEEE--HHHHHHHHHHH--

pLDDT: mean 84.35, std 15.84, range [35.91, 96.19]

Sequence (189 aa):
MQLMEKTPVEESVPQSGSSTGDLVEQVREETIQALIKTGIIRDAEGEGFRNYLVAQSIGVGDILPVMAQLRGIDELEQATAVAQWGRQIGPAIKKRYSLIPFAGKLLGSVSLFDSHPEIKEAAASVKCPLIFAEDADVIGFGTINPVAATKLGEHVADLIQNRSGVRPYLSLFLLELGSWETICGRQFA

Foldseek 3Di:
DDDDDDDDDPPPDPPDLQALVNLQVQLLVLLLVLCCVLVVDPPVVSVVLSVVCVVVVPFSQCSLLVVCVVVVPDPVCSLVSLQVSLVSSQVVDPDPADEAEDDDQADADCVQCVVPVSLLSSCLSNLWFWRYDPHLAETETEGSHNSSQRSSLVSSQVVCCVVPVDGHHYHYYNYGPVVSVVRSVVSVD